Protein 8FXU (pdb70)

Solvent-accessible surface area: 13368 Å² total; per-residue (Å²): 235,172,118,18,31,0,0,0,0,0,2,29,62,120,16,58,23,2,43,33,5,40,88,17,1,78,67,43,4,150,90,103,17,105,33,35,48,41,42,0,131,67,32,18,95,43,0,46,99,31,0,58,92,10,34,102,130,163,15,54,0,0,0,0,0,0,20,64,38,78,18,0,8,74,1,0,72,71,0,106,157,37,96,11,11,0,0,0,4,19,10,31,1,68,80,119,28,1,141,83,26,113,76,1,12,2,0,1,13,93,2,53,66,0,0,63,28,1,0,65,8,0,3,83,23,33,122,70,64,110,112,7,19,54,77,154,67,47,30,0,10,8,0,1,0,15,0,24,82,42,14,14,9,2,88,41,6,21,100,68,0,15,81,18,0,103,108,33,67,16,147,32,88,74,37,18,108,48,88,0,58,20,50,89,99,40,0,61,81,65,0,42,59,26,20,104,85,69,24,94,124,0,2,0,0,0,0,1,11,0,21,0,0,7,0,0,2,65,3,0,87,101,47,29,9,46,94,107,118,88,0,4,0,0,0,0,11,8,21,81,49,0,13,93,5,6,107,87,40,10,3,36,0,0,0,37,16,29,24,150,51,12,0,80,0,1,2,40,0,1,51,21,15,12,84,72,74,96,8,63,116,139,52,2,54,40,88,48,56,119,55,36,21,0,55,6,97,11,93,63,0,26,161,128,42,32,82,65,19,134

Organism: Thermoanaerobacterium thermosaccharolyticum (strain ATCC 7956 / DSM 571 / NCIMB 9385 / NCA 3814 / NCTC 13789 / WDCM 00135 / 2032) (NCBI:txid580327)

Secondary structure (DSSP, 8-state):
----EEEEEES-SS-HHHHHHHHHHHHHHTTT-EEEEEE-TT-HHHHHHHHHHHHHTT-SEEEE--SSGGGHHHHHHHHHHHT--EEEESSPPPHHHHTT-TTEEEEE--HHHHHHHHHHHHHHHHHH-GGG-TT-SSEEEEEEEE-STT-HHHHHHHHHHHHHHHHTT-EEEEEEEEE-TT-HHHHHHHHHHHHHHHGGG--EEEESSHHHHHHHHHHHHHTTTT------EE-SB--HHHHHHHHHTS--EEEE--HHHHHHHHHHHHHHHHTT----HHHHSS--BTTTEEE---EEEEGGGGGGG-

Sequence (310 aa):
MKQLNIGVAIYKFDDTCMTGVRNAMTAEAQQGKAKLNMVDSQNSQPTQNDQVDLFITKKMNALAINPVDRTAAGTIIDKAKQANIPVVFFNREPLPEDMKKWDKVYYVGAKAEQQSGILQQGQIMADYWKAHPEADKKNHDGVMQYVMLMGQPGHQDAILRTQYSIQTVKDAGIKVQELAKDYANWDDRRVTAHDKMAAWLSSSFGDDKIEAVFANNDDMALGAIEEALKSAGYFTGKYIPVVGVDATAPGIQAIKDGTLLGTVLNDAKNQAKKATFNIAYELAQGITPTKDNIGYDITDGKYVWIPYKKITKDNISDAE

Structure (mmCIF, N/CA/C/O backbone):
data_8FXU
#
_entry.id   8FXU
#
_cell.length_a   45.490
_cell.length_b   53.060
_cell.length_c   134.320
_cell.angle_alpha   90.000
_cell.angle_beta   90.000
_cell.angle_gamma   90.000
#
_symmetry.space_group_name_H-M   'P 21 21 21'
#
loop_
_entity.id
_entity.type
_entity.pdbx_description
1 polymer 'D-galactose/methyl-galactoside binding periplasmic protein MglB'
2 non-polymer beta-D-glucopyranose
3 non-polymer 'CALCIUM ION'
4 non-polymer 'POTASSIUM ION'
5 non-polymer 2-bromo-1-[6-(dimethylamino)naphthalen-2-yl]ethan-1-one
6 non-polymer 'CHLORIDE ION'
7 water water
#
loop_
_atom_site.group_PDB
_atom_site.id
_atom_site.type_symbol
_atom_site.label_atom_id
_atom_site.label_alt_id
_atom_site.label_comp_id
_atom_site.label_asym_id
_atom_site.label_entity_id
_atom_site.label_seq_id
_atom_site.pdbx_PDB_ins_code
_atom_site.Cartn_x
_atom_site.Cartn_y
_atom_site.Cartn_z
_atom_site.occupancy
_atom_site.B_iso_or_equiv
_atom_site.auth_seq_id
_atom_site.auth_comp_id
_atom_site.auth_asym_id
_atom_site.auth_atom_id
_atom_site.pdbx_PDB_model_num
ATOM 1 N N . MET A 1 1 ? 68.21700 89.13800 176.85300 1.000 23.60240 1 MET A N 1
ATOM 2 C CA . MET A 1 1 ? 68.83500 88.65300 175.62900 1.000 31.15255 1 MET A CA 1
ATOM 3 C C . MET A 1 1 ? 68.62200 89.64300 174.49400 1.000 23.75792 1 MET A C 1
ATOM 4 O O . MET A 1 1 ? 67.71600 90.46700 174.54000 1.000 19.72157 1 MET A O 1
ATOM 9 N N . LYS A 1 2 ? 69.46800 89.54900 173.47800 1.000 21.70331 2 LYS A N 1
ATOM 10 C CA . LYS A 1 2 ? 69.29700 90.30200 172.24300 1.000 18.79265 2 LYS A CA 1
ATOM 11 C C . LYS A 1 2 ? 68.06200 89.80800 171.48900 1.000 17.67870 2 LYS A C 1
ATOM 12 O O . LYS A 1 2 ? 67.83300 88.59900 171.40100 1.000 22.02245 2 LYS A O 1
ATOM 18 N N . GLN A 1 3 ? 67.26000 90.72100 170.94900 1.000 16.81210 3 GLN A N 1
ATOM 19 C CA . GLN A 1 3 ? 66.11600 90.29300 170.15600 1.000 18.14777 3 GLN A CA 1
ATOM 20 C C . GLN A 1 3 ? 66.58400 89.94400 168.75400 1.000 20.70099 3 GLN A C 1
ATOM 21 O O . GLN A 1 3 ? 67.31300 90.69800 168.11200 1.000 25.33667 3 GLN A O 1
ATOM 27 N N . LEU A 1 4 ? 66.18200 88.77100 168.29700 1.000 17.32971 4 LEU A N 1
ATOM 28 C CA . LEU A 1 4 ? 66.44200 88.34500 166.93600 1.000 15.76897 4 LEU A CA 1
ATOM 29 C C . LEU A 1 4 ? 65.12200 88.35400 166.20100 1.000 16.80096 4 LEU A C 1
ATOM 30 O O . LEU A 1 4 ? 64.11600 87.87200 166.72900 1.000 18.86988 4 LEU A O 1
ATOM 35 N N . ASN A 1 5 ? 65.12200 88.90800 164.99200 1.000 16.78516 5 ASN A N 1
ATOM 36 C CA . ASN A 1 5 ? 63.90700 88.99900 164.19500 1.000 18.56258 5 ASN A CA 1
ATOM 37 C C . ASN A 1 5 ? 64.02500 88.13200 162.97000 1.000 13.22311 5 ASN A C 1
ATOM 38 O O . ASN A 1 5 ? 64.98200 88.27000 162.20800 1.000 14.65814 5 ASN A O 1
ATOM 43 N N . ILE A 1 6 ? 63.05400 87.24700 162.77900 1.000 14.47005 6 ILE A N 1
ATOM 44 C CA . ILE A 1 6 ? 63.04100 86.40800 161.58600 1.000 15.42856 6 ILE A CA 1
ATOM 45 C C . ILE A 1 6 ? 61.79500 86.72500 160.78200 1.000 12.87861 6 ILE A C 1
ATOM 46 O O . ILE A 1 6 ? 60.69000 86.71600 161.32200 1.000 13.92820 6 ILE A O 1
ATOM 51 N N . GLY A 1 7 ? 61.97800 87.03100 159.49700 1.000 13.82906 7 GLY A N 1
ATOM 52 C CA . GLY A 1 7 ? 60.84300 87.24800 158.61700 1.000 14.09428 7 GLY A CA 1
ATOM 53 C C . GLY A 1 7 ? 60.34800 85.92800 158.04500 1.000 10.90536 7 GLY A C 1
ATOM 54 O O . GLY A 1 7 ? 61.10500 85.21000 157.40400 1.000 13.90593 7 GLY A O 1
ATOM 55 N N . VAL A 1 8 ? 59.08200 85.59200 158.28800 1.000 11.61808 8 VAL A N 1
ATOM 56 C CA . VAL A 1 8 ? 58.54400 84.31600 157.80100 1.000 11.78740 8 VAL A CA 1
ATOM 57 C C . VAL A 1 8 ? 57.39500 84.58900 156.86200 1.000 11.88028 8 VAL A C 1
ATOM 58 O O . VAL A 1 8 ? 56.42800 85.26200 157.25400 1.000 13.36872 8 VAL A O 1
ATOM 62 N N . ALA A 1 9 ? 57.49100 84.09400 155.62900 1.000 10.28816 9 ALA A N 1
ATOM 63 C CA . ALA A 1 9 ? 56.37000 84.22900 154.69000 1.000 10.27842 9 ALA A CA 1
ATOM 64 C C . ALA A 1 9 ? 55.78900 82.85600 154.36400 1.000 10.85345 9 ALA A C 1
ATOM 65 O O . ALA A 1 9 ? 56.51600 81.95000 153.95100 1.000 13.28286 9 ALA A O 1
ATOM 67 N N . ILE A 1 10 ? 54.47900 82.71000 154.57400 1.000 11.32902 10 ILE A N 1
ATOM 68 C CA . ILE A 1 10 ? 53.74500 81.45600 154.33800 1.000 9.03711 10 ILE A CA 1
ATOM 69 C C . ILE A 1 10 ? 52.98400 81.60800 153.02900 1.000 10.97210 10 ILE A C 1
ATOM 70 O O . ILE A 1 10 ? 52.38700 82.66000 152.81200 1.000 11.53413 10 ILE A O 1
ATOM 75 N N . TYR A 1 11 ? 52.99600 80.60500 152.14500 1.000 9.63825 11 TYR A N 1
ATOM 76 C CA . TYR A 1 11 ? 52.48500 80.86400 150.79100 1.000 9.09561 11 TYR A CA 1
ATOM 77 C C . TYR A 1 11 ? 50.98800 81.21900 150.84000 1.000 11.58046 11 TYR A C 1
ATOM 78 O O . TYR A 1 11 ? 50.55300 82.09500 150.11300 1.000 12.53728 11 TYR A O 1
ATOM 87 N N . LYS A 1 12 ? 50.22700 80.57200 151.71800 1.000 10.37919 12 LYS A N 1
ATOM 88 C CA . LYS A 1 12 ? 48.86900 81.02500 152.02300 1.000 11.65901 12 LYS A CA 1
ATOM 89 C C . LYS A 1 12 ? 48.45700 80.46300 153.38100 1.000 12.89422 12 LYS A C 1
ATOM 90 O O . LYS A 1 12 ? 48.84000 79.35000 153.75200 1.000 13.43733 12 LYS A O 1
ATOM 96 N N . PHE A 1 13 ? 47.71700 81.25700 154.15200 1.000 11.79696 13 PHE A N 1
ATOM 97 C CA . PHE A 1 13 ? 47.32200 80.83400 155.49700 1.000 14.81661 13 PHE A CA 1
ATOM 98 C C . PHE A 1 13 ? 46.20600 79.78200 155.46800 1.000 16.95425 13 PHE A C 1
ATOM 99 O O . PHE A 1 13 ? 46.11600 78.96400 156.37800 1.000 18.96948 13 PHE A O 1
ATOM 107 N N . ASP A 1 14 ? 45.36500 79.79200 154.43700 1.000 15.10946 14 ASP A N 1
ATOM 108 C CA . ASP A 1 14 ? 44.27900 78.81800 154.34500 1.000 18.76199 14 ASP A CA 1
ATOM 109 C C . ASP A 1 14 ? 44.73700 77.52600 153.65900 1.000 26.07858 14 ASP A C 1
ATOM 110 O O . ASP A 1 14 ? 44.09200 77.02500 152.73500 1.000 29.05858 14 ASP A O 1
ATOM 115 N N . ASP A 1 15 ? 45.87100 77.01200 154.12000 1.000 18.94567 15 ASP A N 1
ATOM 116 C CA . ASP A 1 15 ? 46.38800 75.70700 153.71300 1.000 14.71708 15 ASP A CA 1
ATOM 117 C C . ASP A 1 15 ? 46.50300 74.88000 154.99200 1.000 15.78090 15 ASP A C 1
ATOM 118 O O . ASP A 1 15 ? 47.15000 75.30500 155.94800 1.000 17.02418 15 ASP A O 1
ATOM 123 N N . THR A 1 16 ? 45.86800 73.71300 155.02000 1.000 14.22017 16 THR A N 1
ATOM 124 C CA . THR A 1 16 ? 45.81100 72.91100 156.24400 1.000 12.52504 16 THR A CA 1
ATOM 125 C C . THR A 1 16 ? 47.19100 72.47600 156.72000 1.000 17.43244 16 THR A C 1
ATOM 126 O O . THR A 1 16 ? 47.54200 72.67700 157.88300 1.000 16.44353 16 THR A O 1
ATOM 130 N N . CYS A 1 17 ? 47.98800 71.89400 155.83100 1.000 14.67397 17 CYS A N 1
ATOM 131 C CA . CYS A 1 17 ? 49.34200 71.50800 156.21600 1.000 15.68014 17 CYS A CA 1
ATOM 132 C C . CYS A 1 17 ? 50.19500 72.69200 156.68100 1.000 17.51398 17 CYS A C 1
ATOM 133 O O . CYS A 1 17 ? 50.84600 72.61600 157.73000 1.000 17.41523 17 CYS A 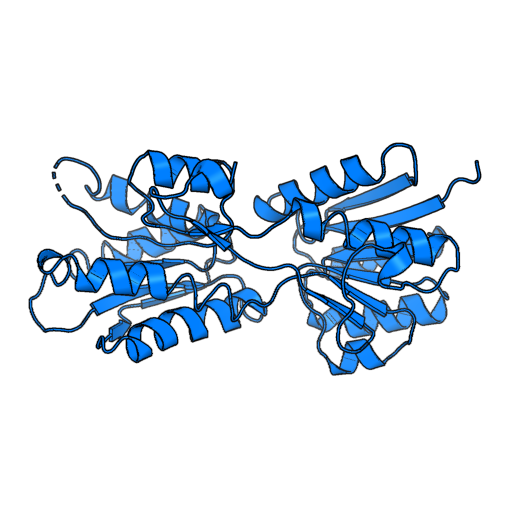O 1
ATOM 136 N N . MET A 1 18 ? 50.19400 73.79000 155.93200 1.000 15.25293 18 MET A N 1
ATOM 137 C CA . MET A 1 18 ? 51.09800 74.87500 156.28200 1.000 14.51018 18 MET A CA 1
ATOM 138 C C . MET A 1 18 ? 50.63500 75.59300 157.55100 1.000 16.63936 18 MET A C 1
ATOM 139 O O . MET A 1 18 ? 51.42900 76.27300 158.19500 1.000 16.24239 18 MET A O 1
ATOM 144 N N . THR A 1 19 ? 49.36100 75.43800 157.91600 1.000 14.68607 19 THR A N 1
ATOM 145 C CA . THR A 1 19 ? 48.89100 75.94800 159.21300 1.000 17.95042 19 THR A CA 1
ATOM 146 C C . THR A 1 19 ? 49.57500 75.18400 160.33800 1.000 16.69550 19 THR A C 1
ATOM 147 O O . THR A 1 19 ? 49.99300 75.76800 161.33800 1.000 16.84563 19 THR A O 1
ATOM 151 N N . GLY A 1 20 ? 49.70500 73.87400 160.16900 1.000 15.41110 20 GLY A N 1
ATOM 152 C CA . GLY A 1 20 ? 50.43700 73.07100 161.12700 1.000 15.12244 20 GLY A CA 1
ATOM 153 C C . GLY A 1 20 ? 51.88600 73.50400 161.21200 1.000 15.75111 20 GLY A C 1
ATOM 154 O O . GLY A 1 20 ? 52.45100 73.59700 162.29200 1.000 17.38336 20 GLY A O 1
ATOM 155 N N . VAL A 1 21 ? 52.49400 73.76800 160.06200 1.000 14.15855 21 VAL A N 1
ATOM 156 C CA . VAL A 1 21 ? 53.90200 74.15000 160.04800 1.000 13.03304 21 VAL A CA 1
ATOM 157 C C . VAL A 1 21 ? 54.08100 75.50200 160.73000 1.000 16.54870 21 VAL A C 1
ATOM 158 O O . VAL A 1 21 ? 54.95200 75.65400 161.58900 1.000 17.17996 21 VAL A O 1
ATOM 162 N N . ARG A 1 22 ? 53.26800 76.49600 160.39000 1.000 14.51433 22 ARG A N 1
ATOM 163 C CA . ARG A 1 22 ? 53.51600 77.79100 161.01900 1.000 17.27258 22 ARG A CA 1
ATOM 164 C C . ARG A 1 22 ? 53.18100 77.79700 162.52100 1.000 20.77902 22 ARG A C 1
ATOM 165 O O . ARG A 1 22 ? 53.86400 78.47500 163.28500 1.000 19.46313 22 ARG A O 1
ATOM 173 N N . ASN A 1 23 ? 52.18100 77.03400 162.96600 1.000 19.08009 23 ASN A N 1
ATOM 174 C CA . ASN A 1 23 ? 51.93700 76.90700 164.40700 1.000 16.69694 23 ASN A CA 1
ATOM 175 C C . ASN A 1 23 ? 53.11300 76.24800 165.12100 1.000 19.38991 23 ASN A C 1
ATOM 176 O O . ASN A 1 23 ? 53.48400 76.65000 166.22700 1.000 18.94159 23 ASN A O 1
ATOM 181 N N . ALA A 1 24 ? 53.70500 75.24100 164.48900 1.000 17.12227 24 ALA A N 1
ATOM 182 C CA . ALA A 1 24 ? 54.84000 74.55500 165.09900 1.000 16.37867 24 ALA A CA 1
ATOM 183 C C . ALA A 1 24 ? 56.06600 75.46800 165.12000 1.000 16.51526 24 ALA A C 1
ATOM 184 O O . ALA A 1 24 ? 56.84500 75.43700 166.07800 1.000 17.71632 24 ALA A O 1
ATOM 186 N N . MET A 1 25 ? 56.23600 76.27100 164.07200 1.000 14.84616 25 MET A N 1
ATOM 187 C CA . MET A 1 25 ? 57.32300 77.25200 164.03800 1.000 14.30058 25 MET A CA 1
ATOM 188 C C . MET A 1 25 ? 57.16000 78.27100 165.15200 1.000 16.93270 25 MET A C 1
ATOM 189 O O . MET A 1 25 ? 58.11800 78.61100 165.84500 1.000 18.90533 25 MET A O 1
ATOM 194 N N . THR A 1 26 ? 55.93800 78.75000 165.31900 1.000 17.81690 26 THR A N 1
ATOM 195 C CA . THR A 1 26 ? 55.64200 79.69900 166.38400 1.000 21.39138 26 THR A CA 1
ATOM 196 C C . THR A 1 26 ? 55.96000 79.08900 167.75300 1.000 21.46826 26 THR A C 1
ATOM 197 O O . THR A 1 26 ? 56.50800 79.76900 168.63400 1.000 21.67949 26 THR A O 1
ATOM 201 N N . ALA A 1 27 ? 55.66200 77.80200 167.92500 1.000 22.42379 27 ALA A N 1
ATOM 202 C CA . ALA A 1 27 ? 55.94700 77.13400 169.19400 1.000 20.88704 27 ALA A CA 1
ATOM 203 C C . ALA A 1 27 ? 57.45500 77.00900 169.43400 1.000 25.02385 27 ALA A C 1
ATOM 204 O O . ALA A 1 27 ? 57.93700 77.21800 170.54900 1.000 26.43720 27 ALA A O 1
ATOM 206 N N . GLU A 1 28 ? 58.20000 76.66800 168.38700 1.000 22.44150 28 GLU A N 1
ATOM 207 C CA . GLU A 1 28 ? 59.64500 76.52400 168.52200 1.000 20.41218 28 GLU A CA 1
ATOM 208 C C . GLU A 1 28 ? 60.33400 77.84900 168.84300 1.000 22.57849 28 GLU A C 1
ATOM 209 O O . GLU A 1 28 ? 61.34900 77.87500 169.54200 1.000 24.27919 28 GLU A O 1
ATOM 215 N N . ALA A 1 29 ? 59.77200 78.94100 168.33500 1.000 19.85396 29 ALA A N 1
ATOM 216 C CA . ALA A 1 29 ? 60.38100 80.26000 168.46400 1.000 21.74493 29 ALA A CA 1
ATOM 217 C C . ALA A 1 29 ? 60.12900 80.90700 169.81600 1.000 22.66598 29 ALA A C 1
ATOM 218 O O . ALA A 1 29 ? 60.86100 81.81500 170.20300 1.000 22.92568 29 ALA A O 1
ATOM 220 N N . GLN A 1 30 ? 59.09100 80.45900 170.52100 1.000 22.58063 30 GLN A N 1
ATOM 221 C CA A GLN A 1 30 ? 58.73100 80.96700 171.84400 0.510 25.17408 30 GLN A CA 1
ATOM 222 C CA B GLN A 1 30 ? 58.74600 81.09700 171.78700 0.490 25.23816 30 GLN A CA 1
ATOM 223 C C . GLN A 1 30 ? 59.95300 81.11700 172.74400 1.000 21.12346 30 GLN A C 1
ATOM 224 O O . GLN A 1 30 ? 60.62000 80.11300 173.01200 1.000 24.87040 30 GLN A O 1
ATOM 235 N N . GLY A 1 31 ? 60.24400 82.32800 173.21000 1.000 26.86844 31 GLY A N 1
ATOM 236 C CA . GLY A 1 31 ? 61.36200 82.57000 174.10500 1.000 28.21468 31 GLY A CA 1
ATOM 237 C C . GLY A 1 31 ? 62.73100 82.65000 173.45000 1.000 27.31049 31 GLY A C 1
ATOM 238 O O . GLY A 1 31 ? 63.73500 82.84200 174.14300 1.000 29.50534 31 GLY A O 1
ATOM 239 N N . LYS A 1 32 ? 62.78200 82.52000 172.12800 1.000 21.64262 32 LYS A N 1
ATOM 240 C CA . LYS A 1 32 ? 64.06100 82.42700 171.42200 1.000 17.40454 32 LYS A CA 1
ATOM 241 C C . LYS A 1 32 ? 64.25200 83.53700 170.39400 1.000 20.26947 32 LYS A C 1
ATOM 242 O O . LYS A 1 32 ? 65.30500 84.16900 170.33200 1.000 20.57456 32 LYS A O 1
ATOM 248 N N . ALA A 1 33 ? 63.23600 83.75400 169.57200 1.000 21.07525 33 ALA A N 1
ATOM 249 C CA . ALA A 1 33 ? 63.31400 84.73700 168.50000 1.000 19.45150 33 ALA A CA 1
ATOM 250 C C . ALA A 1 33 ? 61.92100 85.22700 168.14800 1.000 19.78709 33 ALA A C 1
ATOM 251 O O . ALA A 1 33 ? 60.93700 84.51600 168.33700 1.000 22.05483 33 ALA A O 1
ATOM 253 N N . LYS A 1 34 ? 61.84100 86.44800 167.64200 1.000 14.67879 34 LYS A N 1
ATOM 254 C CA . LYS A 1 34 ? 60.57300 87.00900 167.21700 1.000 16.87639 34 LYS A CA 1
ATOM 255 C C . LYS A 1 34 ? 60.31300 86.64400 165.76300 1.000 16.63941 34 LYS A C 1
ATOM 256 O O . LYS A 1 34 ? 61.12100 86.96700 164.88200 1.000 18.20712 34 LYS A O 1
ATOM 262 N N . LEU A 1 35 ? 59.21200 85.94000 165.51200 1.000 16.12996 35 LEU A N 1
ATOM 263 C CA . LEU A 1 35 ? 58.80500 85.67200 164.13700 1.000 16.82359 35 LEU A CA 1
ATOM 264 C C . LEU A 1 35 ? 57.88900 86.78600 163.65900 1.000 17.80214 35 LEU A C 1
ATOM 265 O O . LEU A 1 35 ? 56.91200 87.14500 164.33200 1.000 24.10640 35 LEU A O 1
ATOM 270 N N . ASN A 1 36 ? 58.21600 87.34400 162.50500 1.000 14.47067 36 ASN A N 1
ATOM 271 C CA . ASN A 1 36 ? 57.35500 88.30100 161.84800 1.000 17.09786 36 ASN A CA 1
ATOM 272 C C . ASN A 1 36 ? 56.70100 87.56400 160.69000 1.000 15.15336 36 ASN A C 1
ATOM 273 O O . ASN A 1 36 ? 57.27400 87.45500 159.61300 1.000 16.24287 36 ASN A O 1
ATOM 278 N N . MET A 1 37 ? 55.50900 87.02800 160.94000 1.000 15.77630 37 MET A N 1
ATOM 279 C CA . MET A 1 37 ? 54.93400 86.04000 160.02700 1.000 14.20124 37 MET A CA 1
ATOM 280 C C . MET A 1 37 ? 53.80700 86.63000 159.21400 1.000 17.91025 37 MET A C 1
ATOM 281 O O . MET A 1 37 ? 52.88000 87.24100 159.76200 1.000 19.36613 37 MET A O 1
ATOM 286 N N . VAL A 1 38 ? 53.89200 86.44100 157.90300 1.000 12.43987 38 VAL A N 1
ATOM 287 C CA . VAL A 1 38 ? 52.94000 87.03800 156.97500 1.000 11.50151 38 VAL A CA 1
ATOM 288 C C . VAL A 1 38 ? 52.34200 85.99800 156.04100 1.000 13.23916 38 VAL A C 1
ATOM 289 O O . VAL A 1 38 ? 52.93100 84.94800 155.77700 1.000 11.90057 38 VAL A O 1
ATOM 293 N N . ASP A 1 39 ? 51.15900 86.33200 155.54600 1.000 12.16204 39 ASP A N 1
ATOM 294 C CA . ASP A 1 39 ? 50.35200 85.49300 154.66300 1.000 10.80115 39 ASP A CA 1
ATOM 295 C C . ASP A 1 39 ? 50.51400 86.00700 153.23300 1.000 11.53978 39 ASP A C 1
ATOM 296 O O . ASP A 1 39 ? 50.10800 87.14000 152.93500 1.000 13.17704 39 ASP A O 1
ATOM 301 N N . SER A 1 40 ? 51.09200 85.19400 152.35300 1.000 10.92761 40 SER A N 1
ATOM 302 C CA . SER A 1 40 ? 51.32400 85.65300 150.97900 1.000 10.80706 40 SER A CA 1
ATOM 303 C C . SER A 1 40 ? 50.08800 85.46900 150.09600 1.000 10.58442 40 SER A C 1
ATOM 304 O O . SER A 1 40 ? 50.09300 85.86400 148.93300 1.000 12.42147 40 SER A O 1
ATOM 307 N N . GLN A 1 41 ? 49.02000 84.90400 150.65900 1.000 13.23069 41 GLN A N 1
ATOM 308 C CA . GLN A 1 41 ? 47.72700 84.78400 149.95900 1.000 13.05278 41 GLN A CA 1
ATOM 309 C C . GLN A 1 41 ? 47.84600 84.18800 148.54800 1.000 15.65997 41 GLN A C 1
ATOM 310 O O . GLN A 1 41 ? 47.12700 84.60600 147.61800 1.000 13.85435 41 GLN A O 1
ATOM 316 N N . ASN A 1 42 ? 48.75000 83.21800 148.40700 1.000 12.91217 42 ASN A N 1
ATOM 317 C CA . ASN A 1 42 ? 48.96400 82.47700 147.15900 1.000 11.73089 42 ASN A CA 1
ATOM 318 C C . ASN A 1 42 ? 49.27900 83.41800 145.99900 1.000 11.68104 42 ASN A C 1
ATOM 319 O O . ASN A 1 42 ? 48.90500 83.16700 144.85000 1.000 13.39942 42 ASN A O 1
ATOM 324 N N . SER A 1 43 ? 49.98800 84.50200 146.30900 1.000 11.20114 43 SER A N 1
ATOM 325 C CA . SER A 1 43 ? 50.38500 85.49300 145.31800 1.000 9.91002 43 SER A CA 1
ATOM 326 C C . SER A 1 43 ? 51.87700 85.78600 145.42500 1.000 11.64171 43 SER A C 1
ATOM 327 O O . SER A 1 43 ? 52.33000 86.31300 146.44700 1.000 12.21208 43 SER A O 1
ATOM 330 N N . GLN A 1 44 ? 52.65100 85.45600 144.39600 1.000 12.80367 44 GLN A N 1
ATOM 331 C CA . GLN A 1 44 ? 54.06700 85.79000 144.45800 1.000 12.73038 44 GLN A CA 1
ATOM 332 C C . GLN A 1 44 ? 54.30400 87.31400 144.45000 1.000 12.26697 44 GLN A C 1
ATOM 333 O O . GLN A 1 44 ? 55.20400 87.78500 145.14700 1.000 12.85132 44 GLN A O 1
ATOM 339 N N . PRO A 1 45 ? 53.53500 88.08000 143.65600 1.000 13.52731 45 PRO A N 1
ATOM 340 C CA . PRO A 1 45 ? 53.74700 89.53100 143.77600 1.000 14.00314 45 PRO A CA 1
ATOM 341 C C . PRO A 1 45 ? 53.54300 90.04500 145.20100 1.000 14.72913 45 PRO A C 1
ATOM 342 O O . PRO A 1 45 ? 54.31200 90.88300 145.66600 1.000 16.66361 45 PRO A O 1
ATOM 346 N N . THR A 1 46 ? 52.54700 89.51600 145.90100 1.000 11.66888 46 THR A N 1
ATOM 347 C CA . THR A 1 46 ? 52.36600 89.86200 147.30600 1.000 12.14378 46 THR A CA 1
ATOM 348 C C . THR A 1 46 ? 53.58400 89.47500 148.14700 1.000 14.42501 46 THR A C 1
ATOM 349 O O . THR A 1 46 ? 54.09800 90.28400 148.94200 1.000 12.01313 46 THR A O 1
ATOM 353 N N . GLN A 1 47 ? 54.05800 88.24800 147.96100 1.000 11.31233 47 GLN A N 1
ATOM 354 C CA . GLN A 1 47 ? 55.20700 87.77800 148.70700 1.000 11.03856 47 GLN A CA 1
ATOM 355 C C . GLN A 1 47 ? 56.46700 88.57900 148.37800 1.000 11.61936 47 GLN A C 1
ATOM 356 O O . GLN A 1 47 ? 57.27900 88.82300 149.25200 1.000 13.41024 47 GLN A O 1
ATOM 362 N N . ASN A 1 48 ? 56.62200 88.99000 147.12300 1.000 11.88597 48 ASN A N 1
ATOM 363 C CA . ASN A 1 48 ? 57.79000 89.79000 146.75600 1.000 10.90698 48 ASN A CA 1
ATOM 364 C C . ASN A 1 48 ? 57.79600 91.11200 147.52600 1.000 13.99532 48 ASN A C 1
ATOM 365 O O . ASN A 1 48 ? 58.84700 91.56200 147.98800 1.000 14.13416 48 ASN A O 1
ATOM 370 N N . ASP A 1 49 ? 56.62100 91.72500 147.66700 1.000 14.70717 49 ASP A N 1
ATOM 371 C CA . ASP A 1 49 ? 56.48800 92.94400 148.45900 1.000 12.42573 49 ASP A CA 1
ATOM 372 C C . ASP A 1 49 ? 56.83700 92.67400 149.91900 1.000 14.09492 49 ASP A C 1
ATOM 373 O O . ASP A 1 49 ? 57.47700 93.48100 150.58000 1.000 14.45444 49 ASP A O 1
ATOM 378 N N . GLN A 1 50 ? 56.41600 91.51700 150.41800 1.000 12.86069 50 GLN A N 1
ATOM 379 C CA . GLN A 1 50 ? 56.67500 91.17200 151.81500 1.000 10.82157 50 GLN A CA 1
ATOM 380 C C . GLN A 1 50 ? 58.16400 90.96700 152.05400 1.000 13.56256 50 GLN A C 1
ATOM 381 O O . GLN A 1 50 ? 58.70300 91.41200 153.06100 1.000 13.02772 50 GLN A O 1
ATOM 387 N N . VAL A 1 51 ? 58.82200 90.28700 151.12100 1.000 13.39340 51 VAL A N 1
ATOM 388 C CA . VAL A 1 51 ? 60.25900 90.08200 151.21800 1.000 14.23413 51 VAL A CA 1
ATOM 389 C C . VAL A 1 51 ? 60.98600 91.41900 151.17700 1.000 15.23129 51 VAL A C 1
ATOM 390 O O . VAL A 1 51 ? 61.91900 91.64300 151.95700 1.000 13.66099 51 VAL A O 1
ATOM 394 N N . ASP A 1 52 ? 60.56100 92.30900 150.28200 1.000 14.62343 52 ASP A N 1
ATOM 395 C CA . ASP A 1 52 ? 61.17000 93.63700 150.21600 1.000 16.14099 52 ASP A CA 1
ATOM 396 C C . ASP A 1 52 ? 61.06500 94.34000 151.56100 1.000 17.43699 52 ASP A C 1
ATOM 397 O O . ASP A 1 52 ? 62.02500 94.97000 152.00500 1.000 17.47481 52 ASP A O 1
ATOM 402 N N . LEU A 1 53 ? 59.91100 94.22100 152.21500 1.000 13.08178 53 LEU A N 1
ATOM 403 C CA . LEU A 1 53 ? 59.70800 94.89300 153.49800 1.000 14.49981 53 LEU A CA 1
ATOM 404 C C . LEU A 1 53 ? 60.55000 94.25400 154.61200 1.000 18.34619 53 LEU A C 1
ATOM 405 O O . LEU A 1 53 ? 61.10000 94.98100 155.45800 1.000 16.49538 53 LEU A O 1
ATOM 410 N N . PHE A 1 54 ? 60.64000 92.92100 154.62400 1.000 15.15455 54 PHE A N 1
ATOM 411 C CA . PHE A 1 54 ? 61.51900 92.21100 155.56100 1.000 15.64002 54 PHE A CA 1
ATOM 412 C C . PHE A 1 54 ? 62.93500 92.77900 155.46200 1.000 17.12677 54 PHE A C 1
ATOM 413 O O . PHE A 1 54 ? 63.61600 93.01900 156.47500 1.000 16.59859 54 PHE A O 1
ATOM 421 N N . ILE A 1 55 ? 63.37600 92.99800 154.22800 1.000 13.76263 55 ILE A N 1
ATOM 422 C CA . ILE A 1 55 ? 64.73600 93.47200 153.99200 1.000 18.46439 55 ILE A CA 1
ATOM 423 C C . ILE A 1 55 ? 64.90800 94.91800 154.45600 1.000 21.51277 55 ILE A C 1
ATOM 424 O O . ILE A 1 55 ? 65.90400 95.25600 155.10100 1.000 20.27663 55 ILE A O 1
ATOM 429 N N . THR A 1 56 ? 63.93000 95.76300 154.14400 1.000 19.11947 56 THR A N 1
ATOM 430 C CA . THR A 1 56 ? 63.94500 97.15500 154.58200 1.000 20.74404 56 THR A CA 1
ATOM 431 C C . THR A 1 56 ? 63.96300 97.23000 156.10600 1.000 22.22690 56 THR A C 1
ATOM 432 O O . THR A 1 56 ? 64.62900 98.09200 156.69200 1.000 25.07251 56 THR A O 1
ATOM 436 N N . LYS A 1 57 ? 63.24200 96.30900 156.74200 1.000 18.23696 57 LYS A N 1
ATOM 437 C CA . LYS A 1 57 ? 63.16200 96.26500 158.20200 1.000 17.86668 57 LYS A CA 1
ATOM 438 C C . LYS A 1 57 ? 64.34200 95.53700 158.85900 1.000 19.17310 57 LYS A C 1
ATOM 439 O O . LYS A 1 57 ? 64.36500 95.38000 160.07900 1.000 22.46015 57 LYS A O 1
ATOM 445 N N . LYS A 1 58 ? 65.31500 95.11800 158.05100 1.000 19.82223 58 LYS A N 1
ATOM 446 C CA . LYS A 1 58 ? 66.56000 94.50100 158.53000 1.000 19.25718 58 LYS A CA 1
ATOM 447 C C . LYS A 1 58 ? 66.32000 93.28300 159.42700 1.000 21.19298 58 LYS A C 1
ATOM 448 O O . LYS A 1 58 ? 66.86900 93.17700 160.52900 1.000 20.29789 58 LYS A O 1
ATOM 454 N N . MET A 1 59 ? 65.49100 92.36500 158.94100 1.000 18.82116 59 MET A N 1
ATOM 455 C CA . MET A 1 59 ? 65.35200 91.06400 159.58800 1.000 18.78549 59 MET A CA 1
ATOM 456 C C . MET A 1 59 ? 66.72800 90.43800 159.70400 1.000 16.87526 59 MET A C 1
ATOM 457 O O . MET A 1 59 ? 67.57900 90.65600 158.84000 1.000 17.42837 59 MET A O 1
ATOM 462 N N . ASN A 1 60 ? 66.95100 89.65500 160.75600 1.000 16.68064 60 ASN A N 1
ATOM 463 C CA . ASN A 1 60 ? 68.22800 88.95900 160.90400 1.000 15.39487 60 ASN A CA 1
ATOM 464 C C . ASN A 1 60 ? 68.33600 87.71100 160.02800 1.000 15.14671 60 ASN A C 1
ATOM 465 O O . ASN A 1 60 ? 69.44000 87.28300 159.69100 1.000 15.83174 60 ASN A O 1
ATOM 470 N N . ALA A 1 61 ? 67.18700 87.13400 159.67500 1.000 13.53177 61 ALA A N 1
ATOM 471 C CA . ALA A 1 61 ? 67.12100 86.00400 158.75500 1.000 12.54619 61 ALA A CA 1
ATOM 472 C C . ALA A 1 61 ? 65.72600 85.91900 158.15400 1.000 10.91067 61 ALA A C 1
ATOM 473 O O . ALA A 1 61 ? 64.78000 86.48900 158.68400 1.000 14.59439 61 ALA A O 1
ATOM 475 N N . LEU A 1 62 ? 65.61700 85.20700 157.03500 1.000 12.64765 62 LEU A N 1
ATOM 476 C CA . LEU A 1 62 ? 64.33000 84.99200 156.38200 1.000 11.66186 62 LEU A CA 1
ATOM 477 C C . LEU A 1 62 ? 64.02700 83.50900 156.33700 1.000 11.07045 62 LEU A C 1
ATOM 478 O O . LEU A 1 62 ? 64.92200 82.70400 156.11600 1.000 13.44110 62 LEU A O 1
ATOM 483 N N . ALA A 1 63 ? 62.76100 83.16100 156.55000 1.000 10.95165 63 ALA A N 1
ATOM 484 C CA . ALA A 1 63 ? 62.27500 81.80500 156.31100 1.000 11.17936 63 ALA A CA 1
ATOM 485 C C . ALA A 1 63 ? 61.10700 81.93100 155.34600 1.000 10.66587 63 ALA A C 1
ATOM 486 O O . ALA A 1 63 ? 60.05200 82.45700 155.70700 1.000 11.18458 63 ALA A O 1
ATOM 488 N N . ILE A 1 64 ? 61.30300 81.46700 154.11800 1.000 10.25797 64 ILE A N 1
ATOM 489 C CA . ILE A 1 64 ? 60.33500 81.71800 153.05100 1.000 9.39208 64 ILE A CA 1
ATOM 490 C C . ILE A 1 64 ? 59.74200 80.42100 152.50200 1.000 10.21393 64 ILE A C 1
ATOM 491 O O . ILE A 1 64 ? 60.45900 79.50000 152.14100 1.000 10.04666 64 ILE A O 1
ATOM 496 N N . ASN A 1 65 ? 58.41200 80.37100 152.46900 1.000 8.89382 65 ASN A N 1
ATOM 497 C CA . ASN A 1 65 ? 57.64900 79.30100 151.83000 1.000 9.50507 65 ASN A CA 1
ATOM 498 C C . ASN A 1 65 ? 57.15900 79.89400 150.49200 1.000 11.55487 65 ASN A C 1
ATOM 499 O O . ASN A 1 65 ? 56.12100 80.54100 150.44500 1.000 10.11148 65 ASN A O 1
ATOM 504 N N . PRO A 1 66 ? 57.94400 79.73300 149.40600 1.000 8.53077 66 PRO A N 1
ATOM 505 C CA . PRO A 1 66 ? 57.70200 80.58500 148.23100 1.000 10.20112 66 PRO A CA 1
ATOM 506 C C . PRO A 1 66 ? 56.42500 80.21000 147.47700 1.000 11.15726 66 PRO A C 1
ATOM 507 O O . PRO A 1 66 ? 56.15600 79.02000 147.30600 1.000 11.83702 66 PRO A O 1
ATOM 511 N N . VAL A 1 67 ? 55.65300 81.20300 147.04000 1.000 9.78307 67 VAL A N 1
ATOM 512 C CA . VAL A 1 67 ? 54.41000 80.91500 146.32300 1.000 10.41861 67 VAL A CA 1
ATOM 513 C C . VAL A 1 67 ? 54.74400 80.23400 145.00300 1.000 11.40646 67 VAL A C 1
ATOM 514 O O . VAL A 1 67 ? 54.24300 79.15300 144.69700 1.000 12.07755 67 VAL A O 1
ATOM 518 N N . ASP A 1 68 ? 55.59100 80.89400 144.22100 1.000 12.54990 68 ASP A N 1
ATOM 519 C CA . ASP A 1 68 ? 56.15000 80.34700 142.99400 1.000 11.71384 68 ASP A CA 1
ATOM 520 C C . ASP A 1 68 ? 57.57700 79.95000 143.33900 1.000 12.02176 68 ASP A C 1
ATOM 521 O O . ASP A 1 68 ? 58.43500 80.80700 143.54000 1.000 12.42360 68 ASP A O 1
ATOM 526 N N . ARG A 1 69 ? 57.84300 78.65800 143.44900 1.000 13.28188 69 ARG A N 1
ATOM 527 C CA . ARG A 1 69 ? 59.16400 78.26700 143.89900 1.000 12.82156 69 ARG A CA 1
ATOM 528 C C . ARG A 1 69 ? 60.24900 78.66800 142.88300 1.000 10.69554 69 ARG A C 1
ATOM 529 O O . ARG A 1 69 ? 61.41300 78.80500 143.26700 1.000 13.39079 69 ARG A O 1
ATOM 537 N N . THR A 1 70 ? 59.87400 78.92800 141.62700 1.000 13.60875 70 THR A N 1
ATOM 538 C CA . THR A 1 70 ? 60.87200 79.41900 140.66100 1.000 12.26384 70 THR A CA 1
ATOM 539 C C . THR A 1 70 ? 61.27700 80.87200 140.96200 1.000 16.77505 70 THR A C 1
ATOM 540 O O . THR A 1 70 ? 62.31200 81.34000 140.48700 1.000 17.75214 70 THR A O 1
ATOM 544 N N . ALA A 1 71 ? 60.50500 81.56600 141.79700 1.000 15.67154 71 ALA A N 1
ATOM 545 C CA . ALA A 1 71 ? 60.86400 82.92600 142.20200 1.000 14.90322 71 ALA A CA 1
ATOM 546 C C . ALA A 1 71 ? 61.94400 82.97200 143.28300 1.000 16.94140 71 ALA A C 1
ATOM 547 O O . ALA A 1 71 ? 62.41800 84.05300 143.64600 1.000 16.26661 71 ALA A O 1
ATOM 549 N N . ALA A 1 72 ? 62.34900 81.80800 143.78600 1.000 15.27169 72 ALA A N 1
ATOM 550 C CA . ALA A 1 72 ? 63.34200 81.76500 144.85100 1.000 15.77107 72 ALA A CA 1
ATOM 551 C C . ALA A 1 72 ? 64.66000 82.39500 144.39900 1.000 14.97194 72 ALA A C 1
ATOM 552 O O . ALA A 1 72 ? 65.36200 82.99400 145.20800 1.000 16.04942 72 ALA A O 1
ATOM 554 N N . GLY A 1 73 ? 64.97800 82.29300 143.10700 1.000 15.83650 73 GLY A N 1
ATOM 555 C CA . GLY A 1 73 ? 66.19400 82.88700 142.58100 1.000 19.58878 73 GLY A CA 1
ATOM 556 C C . GLY A 1 73 ? 66.25000 84.39200 142.79800 1.000 14.94183 73 GLY A C 1
ATOM 557 O O . GLY A 1 73 ? 67.25700 84.92700 143.27300 1.000 18.39460 73 GLY A O 1
ATOM 558 N N . THR A 1 74 ? 65.16700 85.08200 142.45800 1.000 17.10970 74 THR A N 1
ATOM 559 C CA . THR A 1 74 ? 65.10200 86.52700 142.67100 1.000 16.57518 74 THR A CA 1
ATOM 560 C C . THR A 1 74 ? 65.12500 86.86700 144.16400 1.000 18.06272 74 THR A C 1
ATOM 561 O O . THR A 1 74 ? 65.73200 87.86000 144.57400 1.000 19.15073 74 THR A O 1
ATOM 565 N N . ILE A 1 75 ? 64.49300 86.02900 144.98300 1.000 15.50854 75 ILE A N 1
ATOM 566 C CA . ILE A 1 75 ? 64.50300 86.25000 146.42500 1.000 14.59196 75 ILE A CA 1
ATOM 567 C C . ILE A 1 75 ? 65.92900 86.09900 146.96700 1.000 15.07230 75 ILE A C 1
ATOM 568 O O . ILE A 1 75 ? 66.35300 86.87600 147.82100 1.000 17.50848 75 ILE A O 1
ATOM 573 N N . ILE A 1 76 ? 66.65900 85.09800 146.47600 1.000 13.40328 76 ILE A N 1
ATOM 574 C CA . ILE A 1 76 ? 68.04500 84.90300 146.89400 1.000 14.78390 76 ILE A CA 1
ATOM 575 C C . ILE A 1 76 ? 68.88700 86.11200 146.48700 1.000 18.74961 76 ILE A C 1
ATOM 576 O O . ILE A 1 76 ? 69.70100 86.59100 147.28200 1.000 20.23669 76 ILE A O 1
ATOM 581 N N . ASP A 1 77 ? 68.68700 86.62000 145.26600 1.000 18.90581 77 ASP A N 1
ATOM 582 C CA . ASP A 1 77 ? 69.41200 87.81700 144.82000 1.000 22.12201 77 ASP A CA 1
ATOM 583 C C . ASP A 1 77 ? 69.24900 88.96900 145.80500 1.000 20.13457 77 ASP A C 1
ATOM 584 O O . ASP A 1 77 ? 70.22400 89.61100 146.18800 1.000 21.05463 77 ASP A O 1
ATOM 589 N N . LYS A 1 78 ? 68.00500 89.22300 146.20500 1.000 18.92764 78 LYS A N 1
ATOM 590 C CA . LYS A 1 78 ? 67.70300 90.32800 147.10800 1.000 19.26901 78 LYS A CA 1
ATOM 591 C C . LYS A 1 78 ? 68.31300 90.08100 148.47800 1.000 19.88104 78 LYS A C 1
ATOM 592 O O . LYS A 1 78 ? 68.89400 90.98100 149.08400 1.000 19.64659 78 LYS A O 1
ATOM 598 N N . ALA A 1 79 ? 68.16800 88.85500 148.96100 1.000 17.74846 79 ALA A N 1
ATOM 599 C CA . ALA A 1 79 ? 68.70400 88.49000 150.26900 1.000 18.00645 79 ALA A CA 1
ATOM 600 C C . ALA A 1 79 ? 70.22800 88.59200 150.29200 1.000 18.27200 79 ALA A C 1
ATOM 601 O O . ALA A 1 79 ? 70.80600 89.10200 151.25000 1.000 20.97807 79 ALA A O 1
ATOM 603 N N . LYS A 1 80 ? 70.87600 88.11000 149.23300 1.000 18.99695 80 LYS A N 1
ATOM 604 C CA . LYS A 1 80 ? 72.33800 88.19200 149.12900 1.000 20.99863 80 LYS A CA 1
ATOM 605 C C . LYS A 1 80 ? 72.80700 89.64100 149.16400 1.000 23.52588 80 LYS A C 1
ATOM 606 O O . LYS A 1 80 ? 73.76000 89.97900 149.86700 1.000 24.02989 80 LYS A O 1
ATOM 612 N N . GLN A 1 81 ? 72.12900 90.49600 148.40300 1.000 23.78174 81 GLN A N 1
ATOM 613 C CA . GLN A 1 81 ? 72.46900 91.91100 148.35000 1.000 23.00474 81 GLN A CA 1
ATOM 614 C C . GLN A 1 81 ? 72.34400 92.55300 149.73100 1.000 27.30605 81 GLN A C 1
ATOM 615 O O . GLN A 1 81 ? 73.18100 93.36200 150.12500 1.000 24.59198 81 GLN A O 1
ATOM 621 N N . ALA A 1 82 ? 71.31800 92.15900 150.47700 1.000 20.73154 82 ALA A N 1
ATOM 622 C CA . ALA A 1 82 ? 71.08900 92.69600 151.81800 1.000 19.95775 82 ALA A CA 1
ATOM 623 C C . ALA A 1 82 ? 71.92500 91.99200 152.89500 1.000 21.25563 82 ALA A C 1
ATOM 624 O O . ALA A 1 82 ? 71.93800 92.41600 154.05500 1.000 22.12936 82 ALA A O 1
ATOM 626 N N . ASN A 1 83 ? 72.61200 90.92200 152.50000 1.000 20.48630 83 ASN A N 1
ATOM 627 C CA . ASN A 1 83 ? 73.33500 90.03400 153.41600 1.000 21.53372 83 ASN A CA 1
ATOM 628 C C . ASN A 1 83 ? 72.42800 89.49300 154.53600 1.000 23.28594 83 ASN A C 1
ATOM 629 O O . ASN A 1 83 ? 72.82100 89.41400 155.69400 1.000 21.03440 83 ASN A O 1
ATOM 634 N N . ILE A 1 84 ? 71.20900 89.10600 154.17000 1.000 17.41268 84 ILE A N 1
ATOM 635 C CA . ILE A 1 84 ? 70.27900 88.46700 155.09600 1.000 17.00669 84 ILE A CA 1
ATOM 636 C C . ILE A 1 84 ? 70.09700 87.01600 154.67300 1.000 13.19248 84 ILE A C 1
ATOM 637 O O . ILE A 1 84 ? 69.55200 86.75100 153.60600 1.000 15.17167 84 ILE A O 1
ATOM 642 N N . PRO A 1 85 ? 70.56300 86.06700 155.49800 1.000 13.59831 85 PRO A N 1
ATOM 643 C CA . PRO A 1 85 ? 70.47400 84.65000 155.13300 1.000 13.70055 85 PRO A CA 1
ATOM 644 C C . PRO A 1 85 ? 69.03500 84.19500 154.99000 1.000 11.31041 85 PRO A C 1
ATOM 645 O O . PRO A 1 85 ? 68.14500 84.80100 155.59400 1.000 13.45832 85 PRO A O 1
ATOM 649 N N . VAL A 1 86 ? 68.80400 83.14400 154.21100 1.000 13.27313 86 VAL A N 1
ATOM 650 C CA . VAL A 1 86 ? 67.44600 82.70800 153.97600 1.000 13.39989 86 VAL A CA 1
ATOM 651 C C . VAL A 1 86 ? 67.35500 81.19600 153.93900 1.000 11.52745 86 VAL A C 1
ATOM 652 O O . VAL A 1 86 ? 68.17300 80.52500 153.31800 1.000 11.95119 86 VAL A O 1
ATOM 656 N N . VAL A 1 87 ? 66.35700 80.67000 154.63400 1.000 11.50053 87 VAL A N 1
ATOM 657 C CA . VAL A 1 87 ? 66.01000 79.26600 154.51700 1.000 9.91892 87 VAL A CA 1
ATOM 658 C C . VAL A 1 87 ? 64.64200 79.19500 153.85300 1.000 11.21282 87 VAL A C 1
ATOM 659 O O . VAL A 1 87 ? 63.70200 79.88600 154.25800 1.000 12.67007 87 VAL A O 1
ATOM 663 N N . PHE A 1 88 ? 64.54100 78.38200 152.81200 1.000 8.92524 88 PHE A N 1
ATOM 664 C CA . PHE A 1 88 ? 63.27000 78.12600 152.16600 1.000 9.29655 88 PHE A CA 1
ATOM 665 C C . PHE A 1 88 ? 62.70200 76.84600 152.73800 1.000 9.22960 88 PHE A C 1
ATOM 666 O O . PHE A 1 88 ? 63.44300 76.00600 153.25300 1.000 10.22560 88 PHE A O 1
ATOM 674 N N . PHE A 1 89 ? 61.39300 76.67700 152.65000 1.000 8.04727 89 PHE A N 1
ATOM 675 C CA . PHE A 1 89 ? 60.82500 75.42700 153.16200 1.000 6.79057 89 PHE A CA 1
ATOM 676 C C . PHE A 1 89 ? 59.54300 75.07600 152.43000 1.000 8.76784 89 PHE A C 1
ATOM 677 O O . PHE A 1 89 ? 58.82100 75.95300 151.94700 1.000 9.85547 89 PHE A O 1
ATOM 685 N N . ASN A 1 90 ? 59.33900 73.76000 152.29200 1.000 8.99309 90 ASN A N 1
ATOM 686 C CA . ASN A 1 90 ? 58.10400 73.10000 151.81300 1.000 9.36340 90 ASN A CA 1
ATOM 687 C C . ASN A 1 90 ? 57.80900 73.24500 150.30600 1.000 9.68984 90 ASN A C 1
ATOM 688 O O . ASN A 1 90 ? 57.29700 72.31200 149.69000 1.000 9.58431 90 ASN A O 1
ATOM 693 N N . ARG A 1 91 ? 58.13200 74.40200 149.72400 1.000 9.07260 91 ARG A N 1
ATOM 694 C CA . ARG A 1 91 ? 58.03600 74.59600 148.27900 1.000 9.06745 91 ARG A CA 1
ATOM 695 C C . ARG A 1 91 ? 59.46900 74.82000 147.79700 1.000 9.92691 91 ARG A C 1
ATOM 696 O O . ARG A 1 91 ? 60.12300 75.77600 148.21100 1.000 9.18457 91 ARG A O 1
ATOM 704 N N . GLU A 1 92 ? 59.97100 73.89400 146.98100 1.000 8.06683 92 GLU A N 1
ATOM 705 C CA . GLU A 1 92 ? 61.42700 73.74800 146.80700 1.000 10.07172 92 GLU A CA 1
ATOM 706 C C . GLU A 1 92 ? 62.04500 74.60500 145.69300 1.000 8.92053 92 GLU A C 1
ATOM 707 O O . GLU A 1 92 ? 61.68400 74.48600 144.53100 1.000 10.11471 92 GLU A O 1
ATOM 713 N N . PRO A 1 93 ? 63.01300 75.45800 146.04000 1.000 8.93709 93 PRO A N 1
ATOM 714 C CA . PRO A 1 93 ? 63.74400 76.17900 144.98500 1.000 11.01318 93 PRO A CA 1
ATOM 715 C C . PRO A 1 93 ? 64.42900 75.24000 144.01200 1.000 10.96417 93 PRO A C 1
ATOM 716 O O . PRO A 1 93 ? 64.80900 74.12400 144.38900 1.000 11.44331 93 PRO A O 1
ATOM 720 N N . LEU A 1 94 ? 64.60500 75.69700 142.77900 1.000 13.16119 94 LEU A N 1
ATOM 721 C CA . LEU A 1 94 ? 65.32500 74.91500 141.78700 1.000 15.80542 94 LEU A CA 1
ATOM 722 C C . LEU A 1 94 ? 66.78200 74.72700 142.21700 1.000 16.37625 94 LEU A C 1
ATOM 723 O O . LEU A 1 94 ? 67.38400 75.61100 142.81800 1.000 14.13335 94 LEU A O 1
ATOM 728 N N . PRO A 1 95 ? 67.33700 73.54700 141.93500 1.000 17.17867 95 PRO A N 1
ATOM 729 C CA . PRO A 1 95 ? 68.66000 73.20600 142.46400 1.000 21.51014 95 PRO A CA 1
ATOM 730 C C . PRO A 1 95 ? 69.75500 74.21400 142.08400 1.000 18.52093 95 PRO A C 1
ATOM 731 O O . PRO A 1 95 ? 70.57300 74.52900 142.93300 1.000 19.42948 95 PRO A O 1
ATOM 735 N N . GLU A 1 96 ? 69.74900 74.74900 140.86500 1.000 20.15647 96 GLU A N 1
ATOM 736 C CA . GLU A 1 96 ? 70.77200 75.72400 140.49100 1.000 19.88561 96 GLU A CA 1
ATOM 737 C C . GLU A 1 96 ? 70.57900 77.05800 141.21700 1.000 20.55085 96 GLU A C 1
ATOM 738 O O . GLU A 1 96 ? 71.54300 77.77900 141.46800 1.000 21.83463 96 GLU A O 1
ATOM 744 N N . ASP A 1 97 ? 69.33700 77.38900 141.56600 1.000 17.73785 97 ASP A N 1
ATOM 745 C CA . ASP A 1 97 ? 69.09400 78.60800 142.33000 1.000 14.48882 97 ASP A CA 1
ATOM 746 C C . ASP A 1 97 ? 69.69700 78.48500 143.72500 1.000 15.70043 97 ASP A C 1
ATOM 747 O O . ASP A 1 97 ? 70.18400 79.47200 144.27500 1.000 17.29204 97 ASP A O 1
ATOM 752 N N . MET A 1 98 ? 69.69100 77.26600 144.27000 1.000 16.36364 98 MET A N 1
ATOM 753 C CA . MET A 1 98 ? 70.25900 77.00000 145.59100 1.000 17.17768 98 MET A CA 1
ATOM 754 C C . MET A 1 98 ? 71.77400 77.25500 145.60700 1.000 21.48628 98 MET A C 1
ATOM 755 O O . MET A 1 98 ? 72.34700 77.52900 146.65700 1.000 19.81367 98 MET A O 1
ATOM 760 N N . LYS A 1 99 ? 72.41500 77.18200 144.44400 1.000 19.73001 99 LYS A N 1
ATOM 761 C CA . LYS A 1 99 ? 73.86400 77.37900 144.36500 1.000 20.52842 99 LYS A CA 1
ATOM 762 C C . LYS A 1 99 ? 74.28700 78.84400 144.21700 1.000 25.07700 99 LYS A C 1
ATOM 763 O O . LYS A 1 99 ? 75.48300 79.14500 144.13600 1.000 24.49732 99 LYS A O 1
ATOM 769 N N . LYS A 1 100 ? 73.31700 79.75500 144.19400 1.000 19.26827 100 LYS A N 1
ATOM 770 C CA . LYS A 1 100 ? 73.60600 81.18000 143.99400 1.000 16.66284 100 LYS A CA 1
ATOM 771 C C . LYS A 1 100 ? 74.31400 81.84100 145.18300 1.000 20.90910 100 LYS A C 1
ATOM 772 O O . LYS A 1 100 ? 74.97800 82.86600 145.02600 1.000 25.66125 100 LYS A O 1
ATOM 778 N N . TRP A 1 101 ? 74.17100 81.26000 146.37100 1.000 18.96206 101 TRP A N 1
ATOM 779 C CA . TRP A 1 101 ? 74.71600 81.86900 147.58400 1.000 18.43951 101 TRP A CA 1
ATOM 780 C C . TRP A 1 101 ? 74.95800 80.79600 148.63700 1.000 19.03425 101 TRP A C 1
ATOM 781 O O . TRP A 1 101 ? 74.26900 79.77200 148.63800 1.000 19.38340 101 TRP A O 1
ATOM 792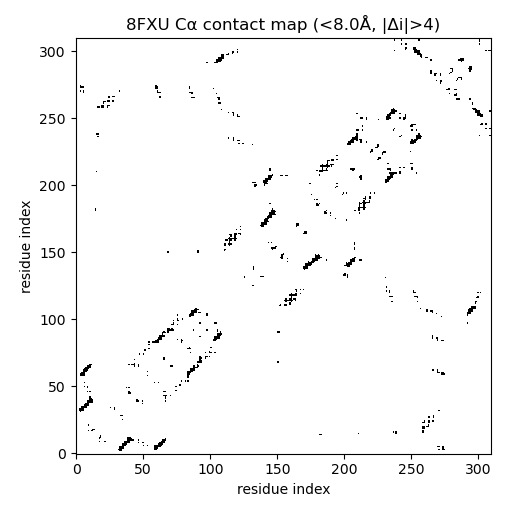 N N . ASP A 1 102 ? 75.91600 81.02900 149.53400 1.000 18.72582 102 ASP A N 1
ATOM 793 C CA . ASP A 1 102 ? 76.27300 80.01600 150.52400 1.000 15.45881 102 ASP A CA 1
ATOM 794 C C . ASP A 1 102 ? 75.61500 80.26100 151.87800 1.000 18.26257 102 ASP A C 1
ATOM 795 O O . ASP A 1 102 ? 76.04000 79.70300 152.88800 1.000 17.30697 102 ASP A O 1
ATOM 800 N N . LYS A 1 103 ? 74.57300 81.08800 151.89200 1.000 14.34522 103 LYS A N 1
ATOM 801 C CA . LYS A 1 103 ? 73.77900 81.28400 153.10400 1.000 13.92765 103 LYS A CA 1
ATOM 802 C C . LYS A 1 103 ? 72.31900 80.98000 152.79900 1.000 14.74215 103 LYS A C 1
ATOM 803 O O . LYS A 1 103 ? 71.41800 81.59700 153.35700 1.000 15.90657 103 LYS A O 1
ATOM 809 N N . VAL A 1 104 ? 72.09900 80.01100 151.91200 1.000 13.27063 104 VAL A N 1
ATOM 810 C CA . VAL A 1 104 ? 70.75700 79.58400 151.52200 1.000 11.46452 104 VAL A CA 1
ATOM 811 C C . VAL A 1 104 ? 70.53000 78.10800 151.85100 1.000 12.46878 104 VAL A C 1
ATOM 812 O O . VAL A 1 104 ? 71.36200 77.26300 151.52900 1.000 14.66826 104 VAL A O 1
ATOM 816 N N . TYR A 1 105 ? 69.38300 77.80100 152.46100 1.000 10.94957 105 TYR A N 1
ATOM 817 C CA . TYR A 1 105 ? 69.05700 76.43800 152.85000 1.000 9.08188 105 TYR A CA 1
ATOM 818 C C . TYR A 1 105 ? 67.63800 76.07800 152.43500 1.000 9.37824 105 TYR A C 1
ATOM 819 O O . TYR A 1 105 ? 66.84700 76.95400 152.08600 1.000 9.84132 105 TYR A O 1
ATOM 828 N N . TYR A 1 106 ? 67.32800 74.78300 152.46500 1.000 9.94799 106 TYR A N 1
ATOM 829 C CA . TYR A 1 106 ? 65.96500 74.32300 152.19900 1.000 8.44763 106 TYR A CA 1
ATOM 830 C C . TYR A 1 106 ? 65.61100 73.21200 153.17000 1.000 11.67341 106 TYR A C 1
ATOM 831 O O . TYR A 1 106 ? 66.41200 72.29500 153.37700 1.000 11.53922 106 TYR A O 1
ATOM 840 N N . VAL A 1 107 ? 64.42200 73.30400 153.76700 1.000 8.81547 107 VAL A N 1
ATOM 841 C CA . VAL A 1 107 ? 63.87700 72.22700 154.58600 1.000 8.80762 107 VAL A CA 1
ATOM 842 C C . VAL A 1 107 ? 62.62000 71.65000 153.96400 1.000 9.16321 107 VAL A C 1
ATOM 843 O O . VAL A 1 107 ? 61.68100 72.38700 153.64000 1.000 9.16216 107 VAL A O 1
ATOM 847 N N . GLY A 1 108 ? 62.58200 70.33000 153.83800 1.000 10.52163 108 GLY A N 1
ATOM 848 C CA . GLY A 1 108 ? 61.39300 69.67600 153.32000 1.000 10.05691 108 GLY A CA 1
ATOM 849 C C . GLY A 1 108 ? 61.47100 68.18100 153.49000 1.000 9.92798 108 GLY A C 1
ATOM 850 O O . GLY A 1 108 ? 61.93500 67.67600 154.51500 1.000 10.67130 108 GLY A O 1
ATOM 851 N N . ALA A 1 109 ? 61.01000 67.46800 152.46800 1.000 10.08508 109 ALA A N 1
ATOM 852 C CA . ALA A 1 109 ? 60.95800 66.02300 152.52600 1.000 10.23207 109 ALA A CA 1
ATOM 853 C C . ALA A 1 109 ? 61.04700 65.49600 151.10300 1.000 14.33391 109 ALA A C 1
ATOM 854 O O . ALA A 1 109 ? 60.76500 66.23000 150.15700 1.000 11.70690 109 ALA A O 1
ATOM 856 N N . LYS A 1 110 ? 61.44300 64.24100 150.95400 1.000 11.41568 110 LYS A N 1
ATOM 857 C CA . LYS A 1 110 ? 61.63500 63.67400 149.62200 1.000 12.32471 110 LYS A CA 1
ATOM 858 C C . LYS A 1 110 ? 60.30100 63.20900 149.07800 1.000 12.50143 110 LYS A C 1
ATOM 859 O O . LYS A 1 110 ? 59.80200 62.15100 149.45000 1.000 12.09903 110 LYS A O 1
ATOM 865 N N . ALA A 1 111 ? 59.72800 64.00500 148.17600 1.000 11.18977 111 ALA A N 1
ATOM 866 C CA . ALA A 1 111 ? 58.38100 63.72800 147.68700 1.000 12.13271 111 ALA A CA 1
ATOM 867 C C . ALA A 1 111 ? 58.27800 62.34900 147.02600 1.000 9.33835 111 ALA A C 1
ATOM 868 O O . ALA A 1 111 ? 57.21400 61.72800 147.06600 1.000 11.61087 111 ALA A O 1
ATOM 870 N N . GLU A 1 112 ? 59.37700 61.89000 146.41300 1.000 10.94203 112 GLU A N 1
ATOM 871 C CA . GLU A 1 112 ? 59.42100 60.55600 145.81700 1.000 11.77020 112 GLU A CA 1
ATOM 872 C C . GLU A 1 112 ? 59.01500 59.49500 146.83300 1.000 10.59097 112 GLU A C 1
ATOM 873 O O . GLU A 1 112 ? 58.27700 58.55700 146.52300 1.000 11.07778 112 GLU A O 1
ATOM 879 N N . GLN A 1 113 ? 59.51500 59.64300 148.05400 1.000 11.85022 113 GLN A N 1
ATOM 880 C CA A GLN A 1 113 ? 59.24400 58.70600 149.14200 0.610 12.35551 113 GLN A CA 1
ATOM 881 C CA B GLN A 1 113 ? 59.22700 58.65000 149.07000 0.390 12.36117 113 GLN A CA 1
ATOM 882 C C . GLN A 1 113 ? 57.75200 58.68200 149.48200 1.000 12.34888 113 GLN A C 1
ATOM 883 O O . GLN A 1 113 ? 57.15200 57.61900 149.69800 1.000 11.98586 113 GLN A O 1
ATOM 894 N N . SER A 1 114 ? 57.14400 59.86700 149.56300 1.000 10.49567 114 SER A N 1
ATOM 895 C CA . SER A 1 114 ? 55.71700 59.88400 149.87500 1.000 9.78173 114 SER A CA 1
ATOM 896 C C . SER A 1 114 ? 54.89500 59.23400 148.75400 1.000 11.03307 114 SER A C 1
ATOM 897 O O . SER A 1 114 ? 53.91100 58.55200 149.03200 1.000 10.07096 114 SER A O 1
ATOM 900 N N . GLY A 1 115 ? 55.30300 59.42900 147.50400 1.000 11.27844 115 GLY A N 1
ATOM 901 C CA . GLY A 1 115 ? 54.63200 58.78500 146.38400 1.000 11.31207 115 GLY A CA 1
ATOM 902 C C . GLY A 1 115 ? 54.74100 57.26700 146.44400 1.000 10.99584 115 GLY A C 1
ATOM 903 O O . GLY A 1 115 ? 53.74800 56.54700 146.24600 1.000 11.12394 115 GLY A O 1
ATOM 904 N N . ILE A 1 116 ? 55.94800 56.77900 146.71800 1.000 10.47217 116 ILE A N 1
ATOM 905 C CA . ILE A 1 116 ? 56.16500 55.34200 146.85400 1.000 10.43974 116 ILE A CA 1
ATOM 906 C C . ILE A 1 116 ? 55.27900 54.77600 147.95700 1.000 10.90404 116 ILE A C 1
ATOM 907 O O . ILE A 1 116 ? 54.62600 53.75300 147.76600 1.000 10.88844 116 ILE A O 1
ATOM 912 N N . LEU A 1 117 ? 55.25600 55.43200 149.11500 1.000 11.10816 117 LEU A N 1
ATOM 913 C CA . LEU A 1 117 ? 54.48900 54.89400 150.23200 1.000 11.43031 117 LEU A CA 1
ATOM 914 C C . LEU A 1 117 ? 52.98800 54.88100 149.91500 1.000 12.63445 117 LEU A C 1
ATOM 915 O O . LEU A 1 117 ? 52.28300 53.92700 150.27000 1.000 12.67640 117 LEU A O 1
ATOM 920 N N A GLN A 1 118 ? 52.50200 55.93200 149.25200 0.670 10.94467 118 GLN A N 1
ATOM 921 N N B GLN A 1 118 ? 52.52000 55.91600 149.22700 0.330 10.96748 118 GLN A N 1
ATOM 922 C CA A GLN A 1 118 ? 51.12200 55.96800 148.75600 0.670 10.90417 118 GLN A CA 1
ATOM 923 C CA B GLN A 1 118 ? 51.12900 55.99500 148.79500 0.330 10.95343 118 GLN A CA 1
ATOM 924 C C A GLN A 1 118 ? 50.82700 54.76900 147.89600 0.670 11.76995 118 GLN A C 1
ATOM 925 C C B GLN A 1 118 ? 50.77500 54.86800 147.82200 0.330 11.78409 118 GLN A C 1
ATOM 926 O O A GLN A 1 118 ? 49.82200 54.07500 148.08000 0.670 12.13580 118 GLN A O 1
ATOM 927 O O B GLN A 1 118 ? 49.68500 54.29400 147.88700 0.330 11.67905 118 GLN A O 1
ATOM 938 N N . GLY A 1 119 ? 51.70100 54.56000 146.91700 1.000 9.61842 119 GLY A N 1
ATOM 939 C CA . GLY A 1 119 ? 51.52500 53.47700 145.96400 1.000 12.05300 119 GLY A CA 1
ATOM 940 C C . GLY A 1 119 ? 51.49500 52.11500 146.63900 1.000 11.42028 119 GLY A C 1
ATOM 941 O O . GLY A 1 119 ? 50.72600 51.24300 146.24900 1.000 11.73181 119 GLY A O 1
AT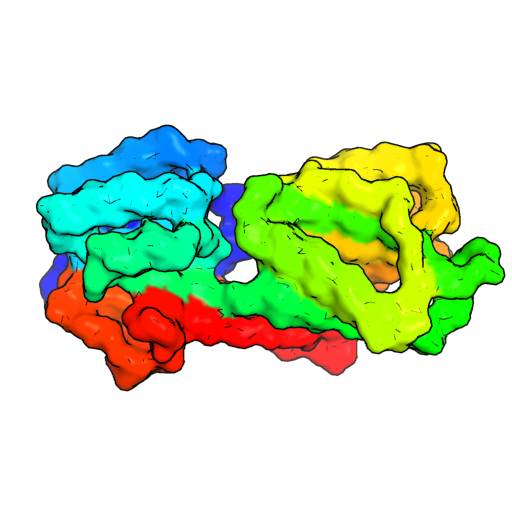OM 942 N N . GLN A 1 120 ? 52.32800 51.93700 147.66200 1.000 12.01258 120 GLN A N 1
ATOM 943 C CA . GLN A 1 120 ? 52.34300 50.67600 148.39900 1.000 9.44033 120 GLN A CA 1
ATOM 944 C C . GLN A 1 120 ? 51.00300 50.42000 149.09200 1.000 11.97602 120 GLN A C 1
ATOM 945 O O . GLN A 1 120 ? 50.51100 49.29800 149.08200 1.000 13.36434 120 GLN A O 1
ATOM 951 N N . ILE A 1 121 ? 50.42600 51.46200 149.68800 1.000 11.31554 121 ILE A N 1
ATOM 952 C CA . ILE A 1 121 ? 49.13600 51.31600 150.35700 1.000 9.94180 121 ILE A CA 1
ATOM 953 C C . ILE A 1 121 ? 48.10000 50.79400 149.37300 1.000 11.66254 121 ILE A C 1
ATOM 954 O O . ILE A 1 121 ? 47.36000 49.83000 149.66000 1.000 11.82854 121 ILE A O 1
ATOM 959 N N . MET A 1 122 ? 48.03900 51.42700 148.20800 1.000 9.94234 122 MET A N 1
ATOM 960 C CA . MET A 1 122 ? 47.01900 51.05600 147.23500 1.000 10.59545 122 MET A CA 1
ATOM 961 C C . MET A 1 122 ? 47.29100 49.67400 146.64100 1.000 12.69813 122 MET A C 1
ATOM 962 O O . MET A 1 122 ? 46.35900 48.89700 146.43000 1.000 12.81601 122 MET A O 1
ATOM 967 N N . ALA A 1 123 ? 48.55900 49.37200 146.36200 1.000 10.75818 123 ALA A N 1
ATOM 968 C CA . ALA A 1 123 ? 48.90000 48.08400 145.76800 1.000 11.15926 123 ALA A CA 1
ATOM 969 C C . ALA A 1 123 ? 48.58800 46.95300 146.73000 1.000 11.52960 123 ALA A C 1
ATOM 970 O O . ALA A 1 123 ? 48.04500 45.91900 146.33300 1.000 13.73531 123 ALA A O 1
ATOM 972 N N . ASP A 1 124 ? 48.92400 47.14900 148.00000 1.000 12.96759 124 ASP A N 1
ATOM 973 C CA . ASP A 1 124 ? 48.66900 46.11200 148.99100 1.000 13.51176 124 ASP A CA 1
ATOM 974 C C . ASP A 1 124 ? 47.16900 45.88200 149.17600 1.000 16.06341 124 ASP A C 1
ATOM 975 O O . ASP A 1 124 ? 46.71900 44.73800 149.32000 1.000 16.76686 124 ASP A O 1
ATOM 980 N N . TYR A 1 125 ? 46.39000 46.96300 149.16000 1.000 11.91432 125 TYR A N 1
ATOM 981 C CA . TYR A 1 125 ? 44.93900 46.81800 149.21100 1.000 14.26144 125 TYR A CA 1
ATOM 982 C C . TYR A 1 125 ? 44.42900 46.01400 147.99900 1.000 14.53816 125 TYR A C 1
ATOM 983 O O . TYR A 1 125 ? 43.63700 45.07300 148.14500 1.000 14.34440 125 TYR A O 1
ATOM 992 N N . TRP A 1 126 ? 44.89600 46.38400 146.81000 1.000 12.27215 126 TRP A N 1
ATOM 993 C CA . TRP A 1 126 ? 44.45000 45.76200 145.56600 1.000 12.85471 126 TRP A CA 1
ATOM 994 C C . TRP A 1 126 ? 44.71800 44.25200 145.58700 1.000 16.87096 126 TRP A C 1
ATOM 995 O O . TRP A 1 126 ? 43.84800 43.44500 145.24900 1.000 14.99006 126 TRP A O 1
ATOM 1006 N N . LYS A 1 127 ? 45.91800 43.87600 146.01800 1.000 15.50295 127 LYS A N 1
ATOM 1007 C CA . LYS A 1 127 ? 46.30900 42.47600 146.07000 1.000 15.37652 127 LYS A CA 1
ATOM 1008 C C . LYS A 1 127 ? 45.45100 41.66900 147.05600 1.000 18.67925 127 LYS A C 1
ATOM 1009 O O . LYS A 1 127 ? 45.17500 40.48700 146.82600 1.000 20.58543 127 LYS A O 1
ATOM 1015 N N . ALA A 1 128 ? 45.00200 42.31600 148.13100 1.000 16.21679 128 ALA A N 1
ATOM 1016 C CA . ALA A 1 128 ? 44.26300 41.62200 149.17800 1.000 16.99535 128 ALA A CA 1
ATOM 1017 C C . ALA A 1 128 ? 42.76000 41.58900 148.92500 1.000 20.39437 128 ALA A C 1
ATOM 1018 O O . ALA A 1 128 ? 42.03900 40.86400 149.60800 1.000 20.71413 128 ALA A O 1
ATOM 1020 N N . HIS A 1 129 ? 42.29400 42.36900 147.95400 1.000 17.18761 129 HIS A N 1
ATOM 1021 C CA . HIS A 1 129 ? 40.85700 42.52200 147.72300 1.000 15.13206 129 HIS A CA 1
ATOM 1022 C C . HIS A 1 129 ? 40.47300 42.33400 146.26000 1.000 21.94155 129 HIS A C 1
ATOM 1023 O O . HIS A 1 129 ? 40.37500 43.30500 145.51600 1.000 20.72197 129 HIS A O 1
ATOM 1030 N N . PRO A 1 130 ? 40.23500 41.08200 145.85000 1.000 24.26004 130 PRO A N 1
ATOM 1031 C CA . PRO A 1 130 ? 39.85800 40.75600 144.46700 1.000 29.82141 130 PRO A CA 1
ATOM 1032 C C . PRO A 1 130 ? 38.63800 41.54100 143.99200 1.000 23.56767 130 PRO A C 1
ATOM 1033 O O . PRO A 1 130 ? 38.51800 41.87600 142.80600 1.000 24.13185 130 PRO A O 1
ATOM 1037 N N . GLU A 1 131 ? 37.74600 41.84300 144.92900 1.000 19.05385 131 GLU A N 1
ATOM 1038 C CA . GLU A 1 131 ? 36.51000 42.54300 144.61000 1.000 23.41213 131 GLU A CA 1
ATOM 1039 C C . GLU A 1 131 ? 36.76500 43.99100 144.15400 1.000 20.87601 131 GLU A C 1
ATOM 1040 O O . GLU A 1 131 ? 35.87200 44.65000 143.60700 1.000 24.79549 131 GLU A O 1
ATOM 1046 N N . ALA A 1 132 ? 37.98400 44.48500 144.35800 1.000 16.97801 132 ALA A N 1
ATOM 1047 C CA . ALA A 1 132 ? 38.31500 45.86800 143.99900 1.000 16.74160 132 ALA A CA 1
ATOM 1048 C C . ALA A 1 132 ? 38.31400 46.08300 142.48500 1.000 17.70822 132 ALA A C 1
ATOM 1049 O O . ALA A 1 132 ? 38.05900 47.18900 141.99800 1.000 17.17654 132 ALA A O 1
ATOM 1051 N N . ASP A 1 133 ? 38.60700 45.02000 141.74800 1.000 18.24890 133 ASP A N 1
ATOM 1052 C CA . ASP A 1 133 ? 38.59200 45.05700 140.29400 1.000 17.77786 133 ASP A CA 1
ATOM 1053 C C . ASP A 1 133 ? 37.14800 44.86100 139.82500 1.000 17.30144 133 ASP A C 1
ATOM 1054 O O . ASP A 1 133 ? 36.73900 43.76100 139.42900 1.000 17.74918 133 ASP A O 1
ATOM 1059 N N . LYS A 1 134 ? 36.38400 45.94900 139.87500 1.000 16.12581 134 LYS A N 1
ATOM 1060 C CA A LYS A 1 134 ? 34.93500 45.89700 139.71300 0.430 17.80960 134 LYS A CA 1
ATOM 1061 C CA B LYS A 1 134 ? 34.93100 45.89200 139.71700 0.570 17.75456 134 LYS A CA 1
ATOM 1062 C C . LYS A 1 134 ? 34.48700 45.44900 138.32200 1.000 20.65039 134 LYS A C 1
ATOM 1063 O O . LYS A 1 134 ? 33.41700 44.85200 138.17300 1.000 23.77577 134 LYS A O 1
ATOM 1074 N N . ASN A 1 135 ? 35.29700 45.71700 137.30000 1.000 16.81797 135 ASN A N 1
ATOM 1075 C CA . ASN A 1 135 ? 34.92300 45.28200 135.94900 1.000 17.05629 135 ASN A CA 1
ATOM 1076 C C . ASN A 1 135 ? 35.69600 44.03200 135.51200 1.000 18.30497 135 ASN A C 1
ATOM 1077 O O . ASN A 1 135 ? 35.60700 43.61500 134.35800 1.000 21.67059 135 ASN A O 1
ATOM 1082 N N . HIS A 1 136 ? 36.44400 43.43800 136.44200 1.000 19.63563 136 HIS A N 1
ATOM 1083 C CA . HIS A 1 136 ? 37.08900 42.13600 136.23300 1.000 22.41648 136 HIS A CA 1
ATOM 1084 C C . HIS A 1 136 ? 38.00600 42.06700 135.01300 1.000 26.72150 136 HIS A C 1
ATOM 1085 O O . HIS A 1 136 ? 38.09500 41.00800 134.36800 1.000 24.94593 136 HIS A O 1
ATOM 1092 N N . ASP A 1 137 ? 38.67600 43.17200 134.68900 1.000 18.99588 137 ASP A N 1
ATOM 1093 C CA . ASP A 1 137 ? 39.56300 43.18800 133.52600 1.000 19.72997 137 ASP A CA 1
ATOM 1094 C C . ASP A 1 137 ? 41.03900 43.01800 133.89000 1.000 19.78721 137 ASP A C 1
ATOM 1095 O O . ASP A 1 137 ? 41.90200 43.02600 133.00800 1.000 20.10676 137 ASP A O 1
ATOM 1100 N N . GLY A 1 138 ? 41.32600 42.86000 135.18100 1.000 19.72948 138 GLY A N 1
ATOM 1101 C CA . GLY A 1 138 ? 42.69400 42.69300 135.64500 1.000 20.23797 138 GLY A CA 1
ATOM 1102 C C . GLY A 1 138 ? 43.52900 43.96100 135.58900 1.000 18.57325 138 GLY A C 1
ATOM 1103 O O . GLY A 1 138 ? 44.75600 43.90700 135.58600 1.000 19.72954 138 GLY A O 1
ATOM 1104 N N . VAL A 1 139 ? 42.85200 45.10300 135.54200 1.000 16.03238 139 VAL A N 1
ATOM 1105 C CA . VAL A 1 139 ? 43.49000 46.41500 135.47400 1.000 14.02456 139 VAL A CA 1
ATOM 1106 C C . VAL A 1 139 ? 42.86600 47.32500 136.53000 1.000 14.85718 139 VAL A C 1
ATOM 1107 O O . VAL A 1 139 ? 41.64600 47.33000 136.70400 1.000 15.14119 139 VAL A O 1
ATOM 1111 N N . MET A 1 140 ? 43.69200 48.08900 137.23700 1.000 12.51171 140 MET A N 1
ATOM 1112 C CA . MET A 1 140 ? 43.18300 49.06600 138.19300 1.000 13.77297 140 MET A CA 1
ATOM 1113 C C . MET A 1 140 ? 42.82100 50.38400 137.51000 1.000 12.01398 140 MET A C 1
ATOM 1114 O O . MET A 1 140 ? 43.70500 51.13900 137.09600 1.000 14.29320 140 MET A O 1
ATOM 1119 N N . GLN A 1 141 ? 41.52500 50.65300 137.38200 1.000 11.55637 141 GLN A N 1
ATOM 1120 C CA . GLN A 1 141 ? 41.07300 51.94900 136.86300 1.000 10.52209 141 GLN A CA 1
ATOM 1121 C C . GLN A 1 141 ? 41.12900 52.99800 137.95600 1.000 12.99627 141 GLN A C 1
ATOM 1122 O O . GLN A 1 141 ? 40.44400 52.85300 138.96800 1.000 13.86118 141 GLN A O 1
ATOM 1128 N N . TYR A 1 142 ? 41.89500 54.06700 137.74900 1.000 9.87118 142 TYR A N 1
ATOM 1129 C CA . TYR A 1 142 ? 42.05300 55.07300 138.80300 1.000 10.52848 142 TYR A CA 1
ATOM 1130 C C . TYR A 1 142 ? 41.85900 56.50300 138.30100 1.000 11.84849 142 TYR A C 1
ATOM 1131 O O . TYR A 1 142 ? 41.91500 56.77300 137.09800 1.000 11.91137 142 TYR A O 1
ATOM 1140 N N . VAL A 1 143 ? 41.62900 57.41900 139.24000 1.000 11.02066 143 VAL A N 1
ATOM 1141 C CA . VAL A 1 143 ? 41.69200 58.85000 138.96500 1.000 9.28938 143 VAL A CA 1
ATOM 1142 C C . VAL A 1 143 ? 42.73800 59.45300 139.88800 1.000 9.39353 143 VAL A C 1
ATOM 1143 O O . VAL A 1 143 ? 43.04500 58.90200 140.94400 1.000 9.90124 143 VAL A O 1
ATOM 1147 N N . MET A 1 144 ? 43.26500 60.60000 139.47300 1.000 9.00803 144 MET A N 1
ATOM 1148 C CA . MET A 1 144 ? 44.38800 61.23300 140.14700 1.000 8.00978 144 MET A CA 1
ATOM 1149 C C . MET A 1 144 ? 44.12400 62.71900 140.36400 1.000 8.55115 144 MET A C 1
ATOM 1150 O O . MET A 1 144 ? 43.93300 63.46600 139.39400 1.000 9.44467 144 MET A O 1
ATOM 1155 N N . LEU A 1 145 ? 44.09600 63.13300 141.63000 1.000 7.65191 145 LEU A N 1
ATOM 1156 C CA . LEU A 1 145 ? 43.92900 64.54400 141.98700 1.000 8.03240 145 LEU A CA 1
ATOM 1157 C C . LEU A 1 145 ? 45.29400 65.13300 142.31300 1.000 9.24362 145 LEU A C 1
ATOM 1158 O O . LEU A 1 145 ? 45.89800 64.77400 143.33100 1.000 11.28180 145 LEU A O 1
ATOM 1163 N N . MET A 1 146 ? 45.79300 66.00100 141.43100 1.000 8.80914 146 MET A N 1
ATOM 1164 C CA . MET A 1 146 ? 47.13000 66.57300 141.60300 1.000 8.19409 146 MET A CA 1
ATOM 1165 C C . MET A 1 146 ? 47.06900 67.88100 142.37500 1.000 9.37745 146 MET A C 1
ATOM 1166 O O . MET A 1 146 ? 46.03300 68.52100 142.42500 1.000 11.22684 146 MET A O 1
ATOM 1171 N N . GLY A 1 147 ? 48.19400 68.25900 142.97900 1.000 9.57000 147 GLY A N 1
ATOM 1172 C CA . GLY A 1 147 ? 48.33700 69.55000 143.63700 1.000 8.67216 147 GLY A CA 1
ATOM 1173 C C . GLY A 1 147 ? 48.42800 70.71800 142.66100 1.000 14.87222 147 GLY A C 1
ATOM 1174 O O . GLY A 1 147 ? 47.78200 70.71400 141.62500 1.000 17.10123 147 GLY A O 1
ATOM 1175 N N . GLN A 1 148 ? 49.21300 71.73600 142.99100 1.000 8.73937 148 GLN A N 1
ATOM 1176 C CA . GLN A 1 148 ? 49.39400 72.84300 142.05500 1.000 11.96522 148 GLN A CA 1
ATOM 1177 C C . GLN A 1 148 ? 50.37200 72.47300 140.94900 1.000 9.38191 148 GLN A C 1
ATOM 1178 O O . GLN A 1 148 ? 51.38900 71.83200 141.20400 1.000 10.67842 148 GLN A O 1
ATOM 1184 N N . PRO A 1 149 ? 50.10700 72.93400 139.71700 1.000 10.65131 149 PRO A N 1
ATOM 1185 C CA . PRO A 1 149 ? 51.02000 72.64100 138.60500 1.000 13.71010 149 PRO A 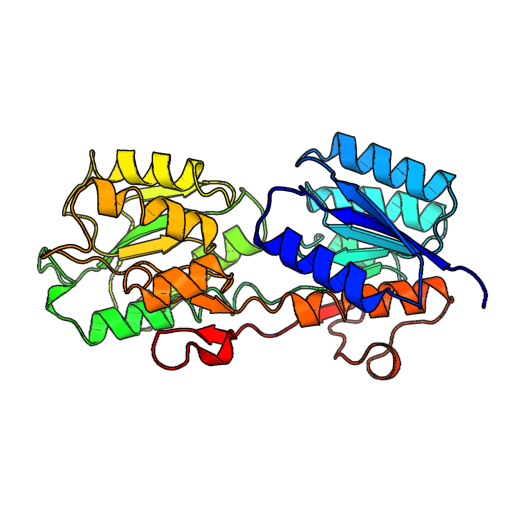CA 1
ATOM 1186 C C . PRO A 1 149 ? 52.44700 73.09900 138.91400 1.000 14.16496 149 PRO A C 1
ATOM 1187 O O . PRO A 1 149 ? 52.65000 74.22200 139.36900 1.000 15.62959 149 PRO A O 1
ATOM 1191 N N . GLY A 1 150 ? 53.41500 72.22800 138.68400 1.000 13.77704 150 GLY A N 1
ATOM 1192 C CA . GLY A 1 150 ? 54.80000 72.62900 138.87500 1.000 13.71900 150 GLY A CA 1
ATOM 1193 C C . GLY A 1 150 ? 55.34800 72.57100 140.29000 1.000 14.47280 150 GLY A C 1
ATOM 1194 O O . GLY A 1 150 ? 56.54600 72.74900 140.49000 1.000 13.50897 150 GLY A O 1
ATOM 1195 N N . HIS A 1 151 ? 54.48600 72.33900 141.27000 1.000 9.87206 151 HIS A N 1
ATOM 1196 C CA . HIS A 1 151 ? 54.94700 72.12100 142.63500 1.000 8.70426 151 HIS A CA 1
ATOM 1197 C C . HIS A 1 151 ? 55.67900 70.77700 142.67400 1.000 9.73893 151 HIS A C 1
ATOM 1198 O O . HIS A 1 151 ? 55.15500 69.79900 142.13900 1.000 9.52125 151 HIS A O 1
ATOM 1205 N N . GLN A 1 152 ? 56.86400 70.70900 143.28700 1.000 9.47672 152 GLN A N 1
ATOM 1206 C CA . GLN A 1 152 ? 57.63700 69.45700 143.23200 1.000 9.17964 152 GLN A CA 1
ATOM 1207 C C . GLN A 1 152 ? 56.89700 68.26800 143.87500 1.000 8.89063 152 GLN A C 1
ATOM 1208 O O . GLN A 1 152 ? 57.06200 67.12200 143.44700 1.000 10.33976 152 GLN A O 1
ATOM 1214 N N . ASP A 1 153 ? 56.08500 68.51900 144.89300 1.000 9.99939 153 ASP A N 1
ATOM 1215 C CA . ASP A 1 153 ? 55.36700 67.42600 145.52200 1.000 8.99124 153 ASP A CA 1
ATOM 1216 C C . ASP A 1 153 ? 54.26500 66.90000 144.61300 1.000 9.79497 153 ASP A C 1
ATOM 1217 O O . ASP A 1 153 ? 53.98400 65.70700 144.61700 1.000 10.26448 153 ASP A O 1
ATOM 1222 N N . ALA A 1 154 ? 53.63500 67.78800 143.84500 1.000 9.57170 154 ALA A N 1
ATOM 1223 C CA . ALA A 1 154 ? 52.59000 67.35100 142.92600 1.000 9.94699 154 ALA A CA 1
ATOM 1224 C C . ALA A 1 154 ? 53.23200 66.51700 141.82200 1.000 10.49324 154 ALA A C 1
ATOM 1225 O O . ALA A 1 154 ? 52.75100 65.43700 141.50500 1.000 12.36264 154 ALA A O 1
ATOM 1227 N N . ILE A 1 155 ? 54.33400 67.00300 141.25700 1.000 10.13729 155 ILE A N 1
ATOM 1228 C CA . ILE A 1 155 ? 55.00900 66.28200 140.18000 1.000 9.60896 155 ILE A CA 1
ATOM 1229 C C . ILE A 1 155 ? 55.42900 64.89600 140.65600 1.000 11.80786 155 ILE A C 1
ATOM 1230 O O . ILE A 1 155 ? 55.13900 63.88000 140.01300 1.000 11.88252 155 ILE A O 1
ATOM 1235 N N . LEU A 1 156 ? 56.12900 64.85800 141.78600 1.000 9.45712 156 LEU A N 1
ATOM 1236 C CA . LEU A 1 156 ? 56.76000 63.61200 142.20600 1.000 11.23143 156 LEU A CA 1
ATOM 1237 C C . LEU A 1 156 ? 55.77700 62.63900 142.86800 1.000 10.85098 156 LEU A C 1
ATOM 1238 O O . LEU A 1 156 ? 55.89700 61.42600 142.67100 1.000 10.99474 156 LEU A O 1
ATOM 1243 N N . ARG A 1 157 ? 54.80200 63.12900 143.63300 1.000 9.19812 157 ARG A N 1
ATOM 1244 C CA . ARG A 1 157 ? 53.83000 62.20000 144.21100 1.000 9.05388 157 ARG A CA 1
ATOM 1245 C C . ARG A 1 157 ? 52.99400 61.55600 143.12400 1.000 11.56818 157 ARG A C 1
ATOM 1246 O O . ARG A 1 157 ? 52.68200 60.36800 143.20000 1.000 12.39858 157 ARG A O 1
ATOM 1254 N N . THR A 1 158 ? 52.65200 62.32900 142.10300 1.000 9.63692 158 THR A N 1
ATOM 1255 C CA . THR A 1 158 ? 51.86000 61.80800 140.99200 1.000 10.94406 158 THR A CA 1
ATOM 1256 C C . THR A 1 158 ? 52.62500 60.72200 140.23700 1.000 12.79772 158 THR A C 1
ATOM 1257 O O . THR A 1 158 ? 52.07600 59.65500 139.92900 1.000 12.00512 158 THR A O 1
ATOM 1261 N N . GLN A 1 159 ? 53.90000 60.99000 139.95800 1.000 10.33765 159 GLN A N 1
ATOM 1262 C CA . GLN A 1 159 ? 54.74100 60.06900 139.21600 1.000 10.74424 159 GLN A CA 1
ATOM 1263 C C . GLN A 1 159 ? 55.00100 58.79100 140.01600 1.000 11.48329 159 GLN A C 1
ATOM 1264 O O . GLN A 1 159 ? 54.83900 57.68200 139.50800 1.000 11.61138 159 GLN A O 1
ATOM 1270 N N . TYR A 1 160 ? 55.42800 58.94300 141.26100 1.000 10.12789 160 TYR A N 1
ATOM 1271 C CA . TYR A 1 160 ? 55.92500 57.77500 141.98700 1.000 9.56923 160 TYR A CA 1
ATOM 1272 C C . TYR A 1 160 ? 54.82400 56.90600 142.58000 1.000 11.84478 160 TYR A C 1
ATOM 1273 O O . TYR A 1 160 ? 55.03500 55.70900 142.75500 1.000 11.16240 160 TYR A O 1
ATOM 1282 N N . SER A 1 161 ? 53.65100 57.47100 142.86300 1.000 9.55007 161 SER A N 1
ATOM 1283 C CA . SER A 1 161 ? 52.55500 56.64100 143.36700 1.000 10.85214 161 SER A CA 1
ATOM 1284 C C . SER A 1 161 ? 52.17600 55.60700 142.31800 1.000 11.10829 161 SER A C 1
ATOM 1285 O O . SER A 1 161 ? 52.09700 54.40900 142.61300 1.000 12.33751 161 SER A O 1
ATOM 1288 N N . ILE A 1 162 ? 51.97900 56.06100 141.08200 1.000 10.24536 162 ILE A N 1
ATOM 1289 C CA . ILE A 1 162 ? 51.51900 55.15800 140.04300 1.000 11.49008 162 ILE A CA 1
ATOM 1290 C C . ILE A 1 162 ? 52.64800 54.21700 139.61500 1.000 11.84187 162 ILE A C 1
ATOM 1291 O O . ILE A 1 162 ? 52.41700 53.03200 139.40800 1.000 12.02715 162 ILE A O 1
ATOM 1296 N N . GLN A 1 163 ? 53.87500 54.72300 139.49300 1.000 10.66808 163 GLN A N 1
ATOM 1297 C CA . GLN A 1 163 ? 54.98000 53.84300 139.12600 1.000 12.13462 163 GLN A CA 1
ATOM 1298 C C . GLN A 1 163 ? 55.13800 52.72300 140.15200 1.000 12.70444 163 GLN A C 1
ATOM 1299 O O . GLN A 1 163 ? 55.47000 51.59300 139.79300 1.000 13.10704 163 GLN A O 1
ATOM 1305 N N . THR A 1 164 ? 54.86000 53.03600 141.42000 1.000 10.54055 164 THR A N 1
ATOM 1306 C CA . THR A 1 16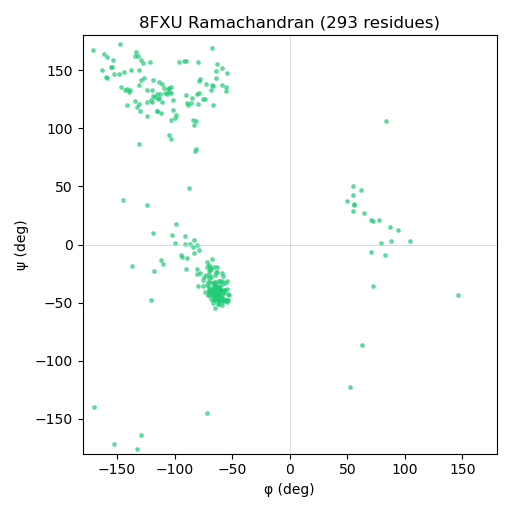4 ? 55.00000 52.04700 142.47500 1.000 11.17551 164 THR A CA 1
ATOM 1307 C C . THR A 1 164 ? 53.94000 50.95000 142.35800 1.000 11.22827 164 THR A C 1
ATOM 1308 O O . THR A 1 164 ? 54.24400 49.76900 142.56600 1.000 12.52138 164 THR A O 1
ATOM 1312 N N . VAL A 1 165 ? 52.71000 51.34000 142.01500 1.000 10.59769 165 VAL A N 1
ATOM 1313 C CA . VAL A 1 165 ? 51.66700 50.35600 141.73000 1.000 9.45945 165 VAL A CA 1
ATOM 1314 C C . VAL A 1 165 ? 52.08500 49.45100 140.56100 1.000 10.37575 165 VAL A C 1
ATOM 1315 O O . VAL A 1 165 ? 51.93400 48.22800 140.64100 1.000 13.39154 165 VAL A O 1
ATOM 1319 N N . LYS A 1 166 ? 52.60500 50.02900 139.48100 1.000 11.38182 166 LYS A N 1
ATOM 1320 C CA . LYS A 1 166 ? 53.04500 49.19800 138.36100 1.000 12.80462 166 LYS A CA 1
ATOM 1321 C C . LYS A 1 166 ? 54.18400 48.26600 138.78100 1.000 16.68939 166 LYS A C 1
ATOM 1322 O O . LYS A 1 166 ? 54.21900 47.09100 138.38700 1.000 16.03731 166 LYS A O 1
ATOM 1328 N N . ASP A 1 167 ? 55.11000 48.79600 139.57400 1.000 13.72968 167 ASP A N 1
ATOM 1329 C CA . ASP A 1 167 ? 56.25900 48.01800 140.03400 1.000 15.61428 167 ASP A CA 1
ATOM 1330 C C . ASP A 1 167 ? 55.82400 46.83000 140.90100 1.000 15.83834 167 ASP A C 1
ATOM 1331 O O . ASP A 1 167 ? 56.54000 45.83500 141.01800 1.000 20.04660 167 ASP A O 1
ATOM 1336 N N . ALA A 1 168 ? 54.64000 46.94600 141.50100 1.000 14.21345 168 ALA A N 1
ATOM 1337 C CA . ALA A 1 168 ? 54.07700 45.89400 142.32600 1.000 15.85018 168 ALA A CA 1
ATOM 1338 C C . ALA A 1 168 ? 53.42800 44.79500 141.47900 1.000 15.71340 168 ALA A C 1
ATOM 1339 O O . ALA A 1 168 ? 52.89000 43.82600 142.01800 1.000 18.54694 168 ALA A O 1
ATOM 1341 N N . GLY A 1 169 ? 53.46800 44.96400 140.15700 1.000 14.01079 169 GLY A N 1
ATOM 1342 C CA . GLY A 1 169 ? 52.95700 43.96000 139.24100 1.000 17.22220 169 GLY A CA 1
ATOM 1343 C C . GLY A 1 169 ? 51.51500 44.17600 138.80500 1.000 19.96898 169 GLY A C 1
ATOM 1344 O O . GLY A 1 169 ? 50.89600 43.28300 138.21100 1.000 23.87062 169 GLY A O 1
ATOM 1345 N N . ILE A 1 170 ? 50.98100 45.35900 139.09400 1.000 14.22537 170 ILE A N 1
ATOM 1346 C CA . ILE A 1 170 ? 49.57200 45.65800 138.81900 1.000 13.48808 170 ILE A CA 1
ATOM 1347 C C . ILE A 1 170 ? 49.43700 46.52300 137.57000 1.000 16.12339 170 ILE A C 1
ATOM 1348 O O . ILE A 1 170 ? 50.10700 47.54500 137.45200 1.000 17.92613 170 ILE A O 1
ATOM 1353 N N . LYS A 1 171 ? 48.56500 46.11600 136.64800 1.000 14.00442 171 LYS A N 1
ATOM 1354 C CA . LYS A 1 171 ? 48.27400 46.92800 135.47100 1.000 15.14869 171 LYS A CA 1
ATOM 1355 C C . LYS A 1 171 ? 47.31800 48.04200 135.84900 1.000 14.61734 171 LYS A C 1
ATOM 1356 O O . LYS A 1 171 ? 46.38500 47.83600 136.63300 1.000 14.52947 171 LYS A O 1
ATOM 1362 N N . VAL A 1 172 ? 47.54100 49.22700 135.29400 1.000 14.01443 172 VAL A N 1
ATOM 1363 C CA . VAL A 1 172 ? 46.71600 50.37500 135.67100 1.000 13.26310 172 VAL A CA 1
ATOM 1364 C C . VAL A 1 172 ? 46.16300 51.07800 134.44400 1.000 14.51164 172 VAL A C 1
ATOM 1365 O O . VAL A 1 172 ? 46.70000 50.96300 133.34000 1.000 16.74002 172 VAL A O 1
ATOM 1369 N N . GLN A 1 173 ? 45.08100 51.81900 134.65700 1.000 12.03897 173 GLN A N 1
ATOM 1370 C CA . GLN A 1 173 ? 44.49700 52.65600 133.62800 1.000 12.68145 173 GLN A CA 1
ATOM 1371 C C . GLN A 1 173 ? 44.03200 53.95400 134.25200 1.000 12.16390 173 GLN A C 1
ATOM 1372 O O . GLN A 1 173 ? 43.17200 53.95200 135.13000 1.000 12.81076 173 GLN A O 1
ATOM 1378 N N . GLU A 1 174 ? 44.59500 55.05700 133.77600 1.000 13.38417 174 GLU A N 1
ATOM 1379 C CA . GLU A 1 174 ? 44.23600 56.38600 134.23500 1.000 10.26834 174 GLU A CA 1
ATOM 1380 C C . GLU A 1 174 ? 42.96000 56.87600 133.54600 1.000 13.62645 174 GLU A C 1
ATOM 1381 O O . GLU A 1 174 ? 42.98800 57.21900 132.36300 1.000 15.41753 174 GLU A O 1
ATOM 1387 N N . LEU A 1 175 ? 41.84700 56.90100 134.27000 1.000 10.82178 175 LEU A N 1
ATOM 1388 C CA . LEU A 1 175 ? 40.60200 57.39200 133.67700 1.000 10.82127 175 LEU A CA 1
ATOM 1389 C C . LEU A 1 175 ? 40.58600 58.90900 133.56200 1.000 13.97579 175 LEU A C 1
ATOM 1390 O O . LEU A 1 175 ? 40.02000 59.45900 132.61100 1.000 15.10952 175 LEU A O 1
ATOM 1395 N N . ALA A 1 176 ? 41.18200 59.57800 134.54800 1.000 12.72437 176 ALA A N 1
ATOM 1396 C CA . ALA A 1 176 ? 41.22100 61.04000 134.58000 1.000 13.37282 176 ALA A CA 1
ATOM 1397 C C . ALA A 1 176 ? 42.27400 61.51900 135.54100 1.000 13.65538 176 ALA A C 1
ATOM 1398 O O . ALA A 1 176 ? 42.56600 60.85900 136.52700 1.000 12.42927 176 ALA A O 1
ATOM 1400 N N . LYS A 1 177 ? 42.84100 62.68000 135.25800 1.000 15.61212 177 LYS A N 1
ATOM 1401 C CA . LYS A 1 177 ? 43.70900 63.33900 136.21800 1.000 13.56688 177 LYS A CA 1
ATOM 1402 C C . LYS A 1 177 ? 43.55900 64.82400 136.01600 1.000 17.17491 177 LYS A C 1
ATOM 1403 O O . LYS A 1 177 ? 43.31900 65.28300 134.90300 1.000 18.66048 177 LYS A O 1
ATOM 1409 N N . ASP A 1 178 ? 43.66700 65.58600 137.09200 1.000 12.10412 178 ASP A N 1
ATOM 1410 C CA . ASP A 1 178 ? 43.57700 67.03700 136.96500 1.000 11.43693 178 ASP A CA 1
ATOM 1411 C C . ASP A 1 178 ? 44.17200 67.66000 138.20300 1.000 12.46312 178 ASP A C 1
ATOM 1412 O O . ASP A 1 178 ? 44.34800 67.00000 139.23000 1.000 11.65769 178 ASP A O 1
ATOM 1417 N N . TYR A 1 179 ? 44.46200 68.94900 138.08600 1.000 12.37764 179 TYR A N 1
ATOM 1418 C CA . TYR A 1 179 ? 44.97200 69.74700 139.18400 1.000 11.40911 179 TYR A CA 1
ATOM 1419 C C . TYR A 1 179 ? 43.83400 70.26800 140.03700 1.000 11.47830 179 TYR A C 1
ATOM 1420 O O . TYR A 1 179 ? 42.92700 70.92700 139.52100 1.000 13.55572 179 TYR A O 1
ATOM 1429 N N . ALA A 1 180 ? 43.90300 70.00500 141.34500 1.000 10.04357 180 ALA A N 1
ATOM 1430 C CA . ALA A 1 180 ? 42.96100 70.62800 142.26500 1.000 8.52485 180 ALA A CA 1
ATOM 1431 C C . ALA A 1 180 ? 43.67500 71.49500 143.30100 1.000 10.55632 180 ALA A C 1
ATOM 1432 O O . ALA A 1 180 ? 43.04500 71.95100 144.24900 1.000 10.10693 180 ALA A O 1
ATOM 1434 N N . ASN A 1 181 ? 44.98200 71.71900 143.11000 1.000 10.36053 181 ASN A N 1
ATOM 1435 C CA . ASN A 1 181 ? 45.67800 72.84500 143.75900 1.000 9.61574 181 ASN A CA 1
ATOM 1436 C C . ASN A 1 181 ? 45.72800 72.75700 145.27700 1.000 10.33852 181 ASN A C 1
ATOM 1437 O O . ASN A 1 181 ? 45.79400 73.79200 145.95200 1.000 11.81580 181 ASN A O 1
ATOM 1442 N N . TRP A 1 182 ? 45.68500 71.51900 145.78800 1.000 9.79733 182 TRP A N 1
ATOM 1443 C CA . TRP A 1 182 ? 45.76900 71.20500 147.23000 1.000 8.47756 182 TRP A CA 1
ATOM 1444 C C . TRP A 1 182 ? 44.47700 71.52100 147.97200 1.000 11.22367 182 TRP A C 1
ATOM 1445 O O . TRP A 1 182 ? 44.42000 71.38400 149.20300 1.000 12.13158 182 TRP A O 1
ATOM 1456 N N A ASP A 1 183 ? 43.45000 71.89600 147.21700 0.460 10.07991 183 ASP A N 1
ATOM 1457 N N B ASP A 1 183 ? 43.44500 71.95600 147.24300 0.540 9.96347 183 ASP A N 1
ATOM 1458 C CA A ASP A 1 183 ? 42.21700 72.42400 147.78100 0.460 12.13610 183 ASP A CA 1
ATOM 1459 C CA B ASP A 1 183 ? 42.22100 72.49300 147.86200 0.540 12.03903 183 ASP A CA 1
ATOM 1460 C C A ASP A 1 183 ? 41.14900 71.34100 147.93700 0.460 11.31818 183 ASP A C 1
ATOM 1461 C C B ASP A 1 183 ? 41.05900 71.50300 147.89800 0.540 11.28745 183 ASP A C 1
ATOM 1462 O O A ASP A 1 183 ? 40.93700 70.51700 147.04600 0.460 12.44283 183 ASP A O 1
ATOM 1463 O O B ASP A 1 183 ? 40.67200 70.93500 146.87800 0.540 10.69999 183 ASP A O 1
ATOM 1472 N N . ARG A 1 184 ? 40.48000 71.35000 149.08300 1.000 11.82453 184 ARG A N 1
ATOM 1473 C CA A ARG A 1 184 ? 39.40100 70.41100 149.35100 0.550 11.31580 184 ARG A CA 1
ATOM 1474 C CA B ARG A 1 184 ? 39.40500 70.40300 149.32500 0.450 11.24488 184 ARG A CA 1
ATOM 1475 C C . ARG A 1 184 ? 38.19900 70.64100 148.42300 1.000 13.00964 184 ARG A C 1
ATOM 1476 O O . ARG A 1 184 ? 37.71400 69.72000 147.78300 1.000 11.19311 184 ARG A O 1
ATOM 1491 N N . VAL A 1 185 ? 37.72900 71.88200 148.34700 1.000 12.48193 185 VAL A N 1
ATOM 1492 C CA . VAL A 1 185 ? 36.51200 72.14800 147.58000 1.000 12.90192 185 VAL A CA 1
ATOM 1493 C C . VAL A 1 185 ? 36.75000 71.90600 146.09400 1.000 12.92886 185 VAL A C 1
ATOM 1494 O O . VAL A 1 185 ? 35.89000 71.33000 145.40900 1.000 11.54736 185 VAL A O 1
ATOM 1498 N N . THR A 1 186 ? 37.91500 72.30200 145.59200 1.000 10.90822 186 THR A N 1
ATOM 1499 C CA . THR A 1 186 ? 38.21700 72.05800 144.17800 1.000 9.83284 186 THR A CA 1
ATOM 1500 C C . THR A 1 186 ? 38.25600 70.56700 143.85900 1.000 11.01162 186 THR A C 1
ATOM 1501 O O . THR A 1 186 ? 37.72400 70.11800 142.84100 1.000 10.79342 186 THR A O 1
ATOM 1505 N N . ALA A 1 187 ? 38.88600 69.79100 144.73400 1.000 10.69672 187 ALA A N 1
ATOM 1506 C CA . ALA A 1 187 ? 38.93400 68.35100 144.55300 1.000 9.49555 187 ALA A CA 1
ATOM 1507 C C . ALA A 1 187 ? 37.53300 67.74400 144.58200 1.000 11.17765 187 ALA A C 1
ATOM 1508 O O . ALA A 1 187 ? 37.21200 66.86300 143.79100 1.000 10.95204 187 ALA A O 1
ATOM 1510 N N . HIS A 1 188 ? 36.70900 68.21800 145.50800 1.000 9.56775 188 HIS A N 1
ATOM 1511 C CA . HIS A 1 188 ? 35.31800 67.78100 145.56900 1.000 9.10748 188 HIS A CA 1
ATOM 1512 C C . HIS A 1 188 ? 34.63100 67.98900 144.22700 1.000 10.55110 188 HIS A C 1
ATOM 1513 O O . HIS A 1 188 ? 33.96000 67.08600 143.72400 1.000 11.88774 188 HIS A O 1
ATOM 1520 N N . ASP A 1 189 ? 34.81200 69.17600 143.65600 1.000 10.29272 189 ASP A N 1
ATOM 1521 C CA . ASP A 1 189 ? 34.12800 69.52200 142.42000 1.000 12.01818 189 ASP A CA 1
ATOM 1522 C C . ASP A 1 189 ? 34.65400 68.67500 141.25400 1.000 14.21029 189 ASP A C 1
ATOM 1523 O O . ASP A 1 189 ? 33.86700 68.20900 140.41600 1.000 14.48342 189 ASP A O 1
ATOM 1528 N N . LYS A 1 190 ? 35.97100 68.46500 141.20000 1.000 12.07483 190 LYS A N 1
ATOM 1529 C CA . LYS A 1 190 ? 36.54600 67.61300 140.15300 1.000 11.47356 190 LYS A CA 1
ATOM 1530 C C . LYS A 1 190 ? 36.00200 66.18800 140.25700 1.000 11.13547 190 LYS A C 1
ATOM 1531 O O . LYS A 1 190 ? 35.58700 65.58100 139.25800 1.000 13.11760 190 LYS A O 1
ATOM 1537 N N . MET A 1 191 ? 35.99500 65.65400 141.47300 1.000 9.64076 191 MET A N 1
ATOM 1538 C CA . MET A 1 191 ? 35.57400 64.27600 141.70100 1.000 8.50452 191 MET A CA 1
ATOM 1539 C C . MET A 1 191 ? 34.09400 64.09000 141.38500 1.000 11.44168 191 MET A C 1
ATOM 1540 O O . MET A 1 191 ? 33.70700 63.06400 140.82300 1.000 11.71718 191 MET A O 1
ATOM 1545 N N . ALA A 1 192 ? 33.26000 65.07200 141.74200 1.000 9.65125 192 ALA A N 1
ATOM 1546 C CA . ALA A 1 192 ? 31.83400 64.96500 141.46700 1.000 12.36653 192 ALA A CA 1
ATOM 1547 C C . ALA A 1 192 ? 31.58400 64.84300 139.96500 1.000 13.45483 192 ALA A C 1
ATOM 1548 O O . ALA A 1 192 ? 30.72500 64.06000 139.53100 1.000 13.74291 192 ALA A O 1
ATOM 1550 N N . ALA A 1 193 ? 32.32600 65.62200 139.18000 1.000 13.23468 193 ALA A N 1
ATOM 1551 C CA . ALA A 1 193 ? 32.16900 65.61200 137.72900 1.000 12.82000 193 ALA A CA 1
ATOM 1552 C C . ALA A 1 193 ? 32.64000 64.27000 137.15800 1.000 14.12775 193 ALA A C 1
ATOM 1553 O O . ALA A 1 193 ? 31.99100 63.68300 136.28400 1.000 15.06674 193 ALA A O 1
ATOM 1555 N N . TRP A 1 194 ? 33.77700 63.78000 137.64400 1.000 11.38833 194 TRP A N 1
ATOM 1556 C CA . TRP A 1 194 ? 34.22300 62.45200 137.25200 1.000 10.56339 194 TRP A CA 1
ATOM 1557 C C . TRP A 1 194 ? 33.19400 61.36500 137.57700 1.000 12.96463 194 TRP A C 1
ATOM 1558 O O . TRP A 1 194 ? 32.99800 60.45000 136.77900 1.000 12.65521 194 TRP A O 1
ATOM 1569 N N . LEU A 1 195 ? 32.54300 61.45000 138.73400 1.000 11.31863 195 LEU A N 1
ATOM 1570 C CA . LEU A 1 195 ? 31.55800 60.42400 139.10300 1.000 12.35551 195 LEU A CA 1
ATOM 1571 C C . LEU A 1 195 ? 30.35300 60.45100 138.15800 1.000 13.72980 195 LEU A C 1
ATOM 1572 O O . LEU A 1 195 ? 29.79100 59.40800 137.82100 1.000 14.06917 195 LEU A O 1
ATOM 1577 N N A SER A 1 196 ? 29.96100 61.64400 137.72900 0.540 14.54732 196 SER A N 1
ATOM 1578 N N B SER A 1 196 ? 29.96500 61.64500 137.72500 0.460 14.54342 196 SER A N 1
ATOM 1579 C CA A SER A 1 196 ? 28.88500 61.75500 136.75600 0.540 13.54384 196 SER A CA 1
ATOM 1580 C CA B SER A 1 196 ? 28.88500 61.76900 136.75400 0.460 13.58601 196 SER A CA 1
ATOM 1581 C C A SER A 1 196 ? 29.28900 61.13500 135.41700 0.540 15.27167 196 SER A C 1
ATOM 1582 C C B SER A 1 196 ? 29.28000 61.16600 135.40500 0.460 15.27910 196 SER A C 1
ATOM 1583 O O A SER A 1 196 ? 28.48900 60.46500 134.75900 0.540 17.24119 196 SER A O 1
ATOM 1584 O O B SER A 1 196 ? 28.46200 60.54000 134.72700 0.460 17.21023 196 SER A O 1
ATOM 1589 N N . SER A 1 197 ? 30.53400 61.36500 135.01700 1.000 12.46807 197 SER A N 1
ATOM 1590 C CA . SER A 1 197 ? 31.01400 60.88200 133.71900 1.000 14.72097 197 SER A CA 1
ATOM 1591 C C . SER A 1 197 ? 31.27700 59.37900 133.67300 1.000 16.72280 197 SER A C 1
ATOM 1592 O O . SER A 1 197 ? 30.90300 58.71600 132.70700 1.000 18.18297 197 SER A O 1
ATOM 1595 N N . PHE A 1 198 ? 31.93300 58.85200 134.71400 1.000 13.79676 198 PHE A N 1
ATOM 1596 C CA . PHE A 1 198 ? 32.50500 57.50600 134.66200 1.000 16.44545 198 PHE A CA 1
ATOM 1597 C C . PHE A 1 198 ? 31.88200 56.58600 135.69000 1.000 26.23718 198 PHE A C 1
ATOM 1598 O O . PHE A 1 198 ? 31.92700 55.36000 135.54600 1.000 25.49598 198 PHE A O 1
ATOM 1606 N N . GLY A 1 199 ? 31.32300 57.17500 136.74100 1.000 18.25516 199 GLY A N 1
ATOM 1607 C CA . GLY A 1 199 ? 30.57500 56.40500 137.71400 1.000 32.74413 199 GLY A CA 1
ATOM 1608 C C . GLY A 1 199 ? 31.30100 55.20700 138.28700 1.000 21.25576 199 GLY A C 1
ATOM 1609 O O . GLY A 1 199 ? 32.40700 55.32200 138.84900 1.000 21.81697 199 GLY A O 1
ATOM 1610 N N . ASP A 1 200 ? 30.69700 54.03700 138.12600 1.000 22.37872 200 ASP A N 1
ATOM 1611 C CA A ASP A 1 200 ? 31.24100 52.85300 138.77800 0.590 24.24279 200 ASP A CA 1
ATOM 1612 C CA B ASP A 1 200 ? 31.20800 52.82500 138.74500 0.410 24.27645 200 ASP A CA 1
ATOM 1613 C C . ASP A 1 200 ? 32.46200 52.30400 138.04900 1.000 18.98391 200 ASP A C 1
ATOM 1614 O O . ASP A 1 200 ? 32.97500 51.25900 138.41600 1.000 25.18487 200 ASP A O 1
ATOM 1623 N N . LYS A 1 201 ? 32.95000 53.01900 137.03700 1.000 15.84099 201 LYS A N 1
ATOM 1624 C CA . LYS A 1 201 ? 34.20100 52.59900 136.39600 1.000 13.48054 201 LYS A CA 1
ATOM 1625 C C . LYS A 1 201 ? 35.41500 52.87000 137.29000 1.000 13.12435 201 LYS A C 1
ATOM 1626 O O . LYS A 1 201 ? 36.44500 52.20100 137.15500 1.000 12.91465 201 LYS A O 1
ATOM 1632 N N . ILE A 1 202 ? 35.30100 53.85800 138.17700 1.000 13.53865 202 ILE A N 1
ATOM 1633 C CA . ILE A 1 202 ? 36.42000 54.25100 139.01900 1.000 11.03754 202 ILE A CA 1
ATOM 1634 C C . ILE A 1 202 ? 36.65600 53.20100 140.10000 1.000 12.47079 202 ILE A C 1
ATOM 1635 O O . ILE A 1 202 ? 35.73700 52.88200 140.86000 1.000 16.38738 202 ILE A O 1
ATOM 1640 N N . GLU A 1 203 ? 37.88500 52.68600 140.17600 1.000 12.92321 203 GLU A N 1
ATOM 1641 C CA . GLU A 1 203 ? 38.20300 51.62800 141.13300 1.000 12.30975 203 GLU A CA 1
ATOM 1642 C C . GLU A 1 203 ? 39.15300 52.08100 142.23300 1.000 13.46980 203 GLU A C 1
ATOM 1643 O O . GLU A 1 203 ? 39.30600 51.39600 143.24500 1.000 14.18843 2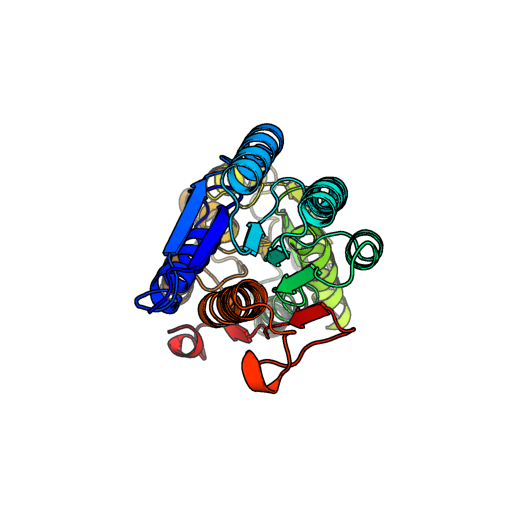03 GLU A O 1
ATOM 1649 N N . ALA A 1 204 ? 39.78100 53.23500 142.04900 1.000 11.68166 204 ALA A N 1
ATOM 1650 C CA . ALA A 1 204 ? 40.76300 53.73300 143.00100 1.000 10.65839 204 ALA A CA 1
ATOM 1651 C C . ALA A 1 204 ? 40.94300 55.23800 142.83500 1.000 10.66882 204 ALA A C 1
ATOM 1652 O O . ALA A 1 204 ? 40.87300 55.76400 141.72100 1.000 12.81265 204 ALA A O 1
ATOM 1654 N N . VAL A 1 205 ? 41.16600 55.93800 143.94500 1.000 10.00787 205 VAL A N 1
ATOM 1655 C CA . VAL A 1 205 ? 41.40000 57.37600 143.90900 1.000 9.10138 205 VAL A CA 1
ATOM 1656 C C . VAL A 1 205 ? 42.71900 57.69500 144.57700 1.000 11.19703 205 VAL A C 1
ATOM 1657 O O . VAL A 1 205 ? 42.91000 57.36000 145.74600 1.000 10.19690 205 VAL A O 1
ATOM 1661 N N . PHE A 1 206 ? 43.61300 58.34000 143.83800 1.000 8.38564 206 PHE A N 1
ATOM 1662 C CA . PHE A 1 206 ? 44.86100 58.88800 144.39500 1.000 8.64593 206 PHE A CA 1
ATOM 1663 C C . PHE A 1 206 ? 44.73200 60.39700 144.50600 1.000 9.73803 206 PHE A C 1
ATOM 1664 O O . PHE A 1 206 ? 44.29400 61.05100 143.55900 1.000 10.77700 206 PHE A O 1
ATOM 1672 N N . ALA A 1 207 ? 45.13600 60.95900 145.64600 1.000 8.27460 207 ALA A N 1
ATOM 1673 C CA . ALA A 1 207 ? 45.22600 62.42100 145.77200 1.000 8.61512 207 ALA A CA 1
ATOM 1674 C C . ALA A 1 207 ? 46.59400 62.80800 146.30900 1.000 9.44727 207 ALA A C 1
ATOM 1675 O O . ALA A 1 207 ? 47.12500 62.14500 147.20800 1.000 9.35722 207 ALA A O 1
ATOM 1677 N N . ASN A 1 208 ? 47.15500 63.89700 145.79200 1.000 9.13693 208 ASN A N 1
ATOM 1678 C CA . ASN A 1 208 ? 48.49700 64.28600 146.21800 1.000 9.32355 208 ASN A CA 1
ATOM 1679 C C . ASN A 1 208 ? 48.51600 64.79300 147.67700 1.000 9.59167 208 ASN A C 1
ATOM 1680 O O . ASN A 1 208 ? 49.59000 64.89700 148.26700 1.000 9.82863 208 ASN A O 1
ATOM 1685 N N . ASN A 1 209 ? 47.36500 65.15600 148.25200 1.000 9.03698 209 ASN A N 1
ATOM 1686 C CA . ASN A 1 209 ? 47.33900 65.46500 149.68800 1.000 8.52122 209 ASN A CA 1
ATOM 1687 C C . ASN A 1 209 ? 46.00300 65.09200 150.31900 1.000 9.78687 209 ASN A C 1
ATOM 1688 O O . ASN A 1 209 ? 45.05300 64.70500 149.63000 1.000 11.70868 209 ASN A O 1
ATOM 1693 N N . ASP A 1 210 ? 45.95400 65.20100 151.64200 1.000 9.94855 210 ASP A N 1
ATOM 1694 C CA . ASP A 1 210 ? 44.76700 64.80500 152.38800 1.000 10.02156 210 ASP A CA 1
ATOM 1695 C C . ASP A 1 210 ? 43.58100 65.70200 152.09600 1.000 11.08651 210 ASP A C 1
ATOM 1696 O O . ASP A 1 210 ? 42.47000 65.21400 151.97800 1.000 11.61760 210 ASP A O 1
ATOM 1701 N N . ASP A 1 211 ? 43.79700 67.00900 151.98700 1.000 10.51007 211 ASP A N 1
ATOM 1702 C CA . ASP A 1 211 ? 42.64300 67.87900 151.76700 1.000 10.78698 211 ASP A CA 1
ATOM 1703 C C . ASP A 1 211 ? 41.93000 67.51000 150.46800 1.000 11.15806 211 ASP A C 1
ATOM 1704 O O . ASP A 1 211 ? 40.70500 67.47600 150.41700 1.000 10.53771 211 ASP A O 1
ATOM 1709 N N . MET A 1 212 ? 42.68800 67.19300 149.42600 1.000 10.86274 212 MET A N 1
ATOM 1710 C CA . MET A 1 212 ? 42.05200 66.79000 148.17600 1.000 9.00911 212 MET A CA 1
ATOM 1711 C C . MET A 1 212 ? 41.39500 65.42000 148.31400 1.000 9.42873 212 MET A C 1
ATOM 1712 O O . MET A 1 212 ? 40.31600 65.19200 147.76500 1.000 10.10590 212 MET A O 1
ATOM 1717 N N . ALA A 1 213 ? 42.03500 64.50700 149.04600 1.000 8.72945 213 ALA A N 1
ATOM 1718 C CA . ALA A 1 213 ? 41.42500 63.19400 149.27900 1.000 8.29925 213 ALA A CA 1
ATOM 1719 C C . ALA A 1 213 ? 40.09400 63.35400 150.00000 1.000 9.06254 213 ALA A C 1
ATOM 1720 O O . ALA A 1 213 ? 39.12500 62.65900 149.67900 1.000 10.20352 213 ALA A O 1
ATOM 1722 N N . LEU A 1 214 ? 40.04600 64.28700 150.95900 1.000 9.04904 214 LEU A N 1
ATOM 1723 C CA . LEU A 1 214 ? 38.84000 64.52300 151.75500 1.000 10.89581 214 LEU A CA 1
ATOM 1724 C C . LEU A 1 214 ? 37.71900 65.10800 150.91800 1.000 11.35900 214 LEU A C 1
ATOM 1725 O O . LEU A 1 214 ? 36.55800 64.75100 151.09500 1.000 11.62832 214 LEU A O 1
ATOM 1730 N N . GLY A 1 215 ? 38.07000 66.00300 150.00100 1.000 10.52307 215 GLY A N 1
ATOM 1731 C CA . GLY A 1 215 ? 37.08800 66.53900 149.06900 1.000 11.49853 215 GLY A CA 1
ATOM 1732 C C . GLY A 1 215 ? 36.55300 65.43800 148.16900 1.000 12.54479 215 GLY A C 1
ATOM 1733 O O . GLY A 1 215 ? 35.34300 65.38300 147.91400 1.000 11.53736 215 GLY A O 1
ATOM 1734 N N . ALA A 1 216 ? 37.44300 64.56900 147.68800 1.000 9.56877 216 ALA A N 1
ATOM 1735 C CA . ALA A 1 216 ? 37.01500 63.42700 146.88300 1.000 9.37833 216 ALA A CA 1
ATOM 1736 C C . ALA A 1 216 ? 36.08400 62.51500 147.69000 1.000 12.40837 216 ALA A C 1
ATOM 1737 O O . ALA A 1 216 ? 35.05600 62.05900 147.17500 1.000 11.75691 216 ALA A O 1
ATOM 1739 N N . ILE A 1 217 ? 36.42100 62.27300 148.95600 1.000 11.75506 217 ILE A N 1
ATOM 1740 C CA . ILE A 1 217 ? 35.58600 61.43500 149.80500 1.000 11.27184 217 ILE A CA 1
ATOM 1741 C C . ILE A 1 217 ? 34.19300 62.04600 149.96900 1.000 11.44568 217 ILE A C 1
ATOM 1742 O O . ILE A 1 217 ? 33.19600 61.32500 149.96700 1.000 12.17562 217 ILE A O 1
ATOM 1747 N N . GLU A 1 218 ? 34.09500 63.36900 150.07400 1.000 11.50708 218 GLU A N 1
ATOM 1748 C CA A GLU A 1 218 ? 32.78400 63.99800 150.21200 0.450 11.93116 218 GLU A CA 1
ATOM 1749 C CA B GLU A 1 218 ? 32.78000 63.99000 150.21100 0.550 11.91634 218 GLU A CA 1
ATOM 1750 C C . GLU A 1 218 ? 31.95100 63.82700 148.93800 1.000 13.52607 218 GLU A C 1
ATOM 1751 O O . GLU A 1 218 ? 30.74400 63.62000 149.01100 1.000 12.72110 218 GLU A O 1
ATOM 1762 N N . ALA A 1 219 ? 32.59500 63.91500 147.77400 1.000 11.12937 219 ALA A N 1
ATOM 1763 C CA . ALA A 1 219 ? 31.87600 63.68600 146.52700 1.000 10.35538 219 ALA A CA 1
ATOM 1764 C C . ALA A 1 219 ? 31.42600 62.22700 146.44100 1.000 13.21366 219 ALA A C 1
ATOM 1765 O O . ALA A 1 219 ? 30.31300 61.93600 145.99400 1.000 11.96184 219 ALA A O 1
ATOM 1767 N N . LEU A 1 220 ? 32.29000 61.32200 146.88800 1.000 11.15417 220 LEU A N 1
ATOM 1768 C CA . LEU A 1 220 ? 31.95200 59.90000 146.89900 1.000 9.65035 220 LEU A CA 1
ATOM 1769 C C . LEU A 1 220 ? 30.79100 59.60300 147.84100 1.000 13.20994 220 LEU A C 1
ATOM 1770 O O . LEU A 1 220 ? 29.87100 58.86800 147.48400 1.000 14.22508 220 LEU A O 1
ATOM 1775 N N . LYS A 1 221 ? 30.82000 60.16800 149.04800 1.000 13.17255 221 LYS A N 1
ATOM 1776 C CA . LYS A 1 221 ? 29.68000 60.02300 149.95900 1.000 16.28658 221 LYS A CA 1
ATOM 1777 C C . LYS A 1 221 ? 28.37000 60.49800 149.31100 1.000 17.97031 221 LYS A C 1
ATOM 1778 O O . LYS A 1 221 ? 27.34100 59.80400 149.35400 1.000 17.65454 221 LYS A O 1
ATOM 1784 N N . SER A 1 222 ? 28.42600 61.67900 148.70600 1.000 14.35359 222 SER A N 1
ATOM 1785 C CA . SER A 1 222 ? 27.25900 62.27000 148.05300 1.000 14.16539 222 SER A CA 1
ATOM 1786 C C . SER A 1 222 ? 26.67000 61.33900 146.99100 1.000 17.38001 222 SER A C 1
ATOM 1787 O O . SER A 1 222 ? 25.44600 61.30900 146.78700 1.000 19.14233 222 SER A O 1
ATOM 1790 N N . ALA A 1 223 ? 27.54000 60.57600 146.33900 1.000 13.51259 223 ALA A N 1
ATOM 1791 C CA . ALA A 1 223 ? 27.14300 59.63600 145.29200 1.000 19.02214 223 ALA A CA 1
ATOM 1792 C C . ALA A 1 223 ? 26.84800 58.22500 145.82000 1.000 19.25439 223 ALA A C 1
ATOM 1793 O O . ALA A 1 223 ? 26.65500 57.29900 145.03300 1.000 23.85956 223 ALA A O 1
ATOM 1795 N N . GLY A 1 224 ? 26.83700 58.05300 147.14000 1.000 17.23893 224 GLY A N 1
ATOM 1796 C CA . GLY A 1 224 ? 26.39500 56.79500 147.72500 1.000 20.45821 224 GLY A CA 1
ATOM 1797 C C . GLY A 1 224 ? 27.44500 55.84200 148.27600 1.000 27.82735 224 GLY A C 1
ATOM 1798 O O . GLY A 1 224 ? 27.10200 54.74700 148.74100 1.000 27.28555 224 GLY A O 1
ATOM 1799 N N . TYR A 1 225 ? 28.71300 56.24400 148.23700 1.000 23.26463 225 TYR A N 1
ATOM 1800 C CA . TYR A 1 225 ? 29.79600 55.41600 148.76900 1.000 19.78417 225 TYR A CA 1
ATOM 1801 C C . TYR A 1 225 ? 29.90200 55.50200 150.28700 1.000 20.37164 225 TYR A C 1
ATOM 1802 O O . TYR A 1 225 ? 29.43200 56.46200 150.90000 1.000 21.04488 225 TYR A O 1
ATOM 1811 N N . PHE A 1 226 ? 30.50400 54.47300 150.87500 1.000 18.70059 226 PHE A N 1
ATOM 1812 C CA . PHE A 1 226 ? 30.85100 54.43200 152.29600 1.000 19.19786 226 PHE A CA 1
ATOM 1813 C C . PHE A 1 226 ? 29.62900 54.30200 153.19300 1.000 23.23498 226 PHE A C 1
ATOM 1814 O O . PHE A 1 226 ? 29.67400 54.63000 154.37600 1.000 26.15569 226 PHE A O 1
ATOM 1822 N N . THR A 1 227 ? 28.54600 53.81700 152.60400 1.000 24.47763 227 THR A N 1
ATOM 1823 C CA . THR A 1 227 ? 27.37900 53.35000 153.34400 1.000 35.34209 227 THR A CA 1
ATOM 1824 C C . THR A 1 227 ? 26.93400 52.06400 152.66400 1.000 41.50180 227 THR A C 1
ATOM 1825 O O . THR A 1 227 ? 27.13000 51.89900 151.45700 1.000 43.53884 227 THR A O 1
ATOM 1829 N N . GLY A 1 228 ? 26.34500 51.14600 153.41800 1.000 47.90193 228 GLY A N 1
ATOM 1830 C CA . GLY A 1 228 ? 26.12700 49.81700 152.87900 1.000 51.60259 228 GLY A CA 1
ATOM 1831 C C . GLY A 1 228 ? 27.48800 49.21400 152.58900 1.000 46.50625 228 GLY A C 1
ATOM 1832 O O . GLY A 1 228 ? 28.44100 49.47000 153.32100 1.000 48.02004 228 GLY A O 1
ATOM 1833 N N . LYS A 1 230 ? 29.18300 49.67000 149.67100 1.000 55.38095 230 LYS A N 1
ATOM 1834 C CA . LYS A 1 230 ? 29.70300 50.36600 148.49100 1.000 37.57965 230 LYS A CA 1
ATOM 1835 C C . LYS A 1 230 ? 30.98000 51.14000 148.81100 1.000 37.01856 230 LYS A C 1
ATOM 1836 O O . LYS A 1 230 ? 30.93900 52.20400 149.42700 1.000 33.40955 230 LYS A O 1
ATOM 1842 N N . TYR A 1 231 ? 32.10900 50.61500 148.35400 1.000 27.58256 231 TYR A N 1
ATOM 1843 C CA . TYR A 1 231 ? 33.40200 51.08400 148.82900 1.000 25.28167 231 TYR A CA 1
ATOM 1844 C C . TYR A 1 231 ? 34.36100 51.39500 147.69200 1.000 19.40596 231 TYR A C 1
ATOM 1845 O O . TYR A 1 231 ? 34.28300 50.78700 146.63000 1.000 19.34640 231 TYR A O 1
ATOM 1854 N N . ILE A 1 232 ? 35.26600 52.34500 147.92800 1.000 15.65748 232 ILE A N 1
ATOM 1855 C CA . ILE A 1 232 ? 36.33400 52.64000 146.98600 1.000 16.19991 232 ILE A CA 1
ATOM 1856 C C . ILE A 1 232 ? 37.55400 53.06900 147.80100 1.000 13.32156 232 ILE A C 1
ATOM 1857 O O . ILE A 1 232 ? 37.42200 53.82800 148.75800 1.000 14.82903 232 ILE A O 1
ATOM 1862 N N . PRO A 1 233 ? 38.74500 52.56200 147.44600 1.000 11.15061 233 PRO A N 1
ATOM 1863 C CA . PRO A 1 233 ? 39.94100 52.97200 148.19500 1.000 10.45466 233 PRO A CA 1
ATOM 1864 C C . PRO A 1 233 ? 40.43800 54.34600 147.76800 1.000 11.80295 233 PRO A C 1
ATOM 1865 O O . PRO A 1 233 ? 40.58900 54.62600 146.57600 1.000 10.84166 233 PRO A O 1
ATOM 1869 N N . VAL A 1 234 ? 40.68200 55.20300 148.75600 1.000 9.33197 234 VAL A N 1
ATOM 1870 C CA . VAL A 1 234 ? 41.17500 56.55200 148.53700 1.000 9.82468 234 VAL A CA 1
ATOM 1871 C C . VAL A 1 234 ? 42.45000 56.70700 149.34200 1.000 9.93999 234 VAL A C 1
ATOM 1872 O O . VAL A 1 234 ? 42.47200 56.34600 150.52000 1.000 11.25415 234 VAL A O 1
ATOM 1876 N N . VAL A 1 235 ? 43.50400 57.25500 148.73300 1.000 10.37210 235 VAL A N 1
ATOM 1877 C CA . VAL A 1 235 ? 44.75600 57.49200 149.45400 1.000 8.46172 235 VAL A CA 1
ATOM 1878 C C . VAL A 1 235 ? 45.18900 58.95400 149.31700 1.000 13.20851 235 VAL A C 1
ATOM 1879 O O . VAL A 1 235 ? 44.97100 59.58500 148.27800 1.000 14.78227 235 VAL A O 1
ATOM 1883 N N . GLY A 1 236 ? 45.75900 59.49900 150.39200 1.000 9.34201 236 GLY A N 1
ATOM 1884 C CA . GLY A 1 236 ? 46.27300 60.86200 150.38900 1.000 9.70052 236 GLY A CA 1
ATOM 1885 C C . GLY A 1 236 ? 47.69700 60.96500 150.90000 1.000 9.49105 236 GLY A C 1
ATOM 1886 O O . GLY A 1 236 ? 48.41500 59.96100 150.95800 1.000 10.52604 236 GLY A O 1
ATOM 1887 N N . VAL A 1 237 ? 48.11200 62.19100 151.23800 1.000 11.00825 237 VAL A N 1
ATOM 1888 C CA . VAL A 1 237 ? 49.39600 62.46500 151.89300 1.000 10.82437 237 VAL A CA 1
ATOM 1889 C C . VAL A 1 237 ? 49.18200 63.60400 152.88800 1.000 10.28701 237 VAL A C 1
ATOM 1890 O O . VAL A 1 237 ? 48.54400 64.59700 152.52300 1.000 11.27485 237 VAL A O 1
ATOM 1894 N N . ASP A 1 238 ? 49.68900 63.42400 154.11500 1.000 9.97675 238 ASP A N 1
ATOM 1895 C CA . ASP A 1 238 ? 49.96800 64.46100 155.12900 1.000 11.52969 238 ASP A CA 1
ATOM 1896 C C . ASP A 1 238 ? 49.71500 63.91200 156.52700 1.000 12.64689 238 ASP A C 1
ATOM 1897 O O . ASP A 1 238 ? 50.48100 64.17400 157.44800 1.000 12.66131 238 ASP A O 1
ATOM 1902 N N . ALA A 1 239 ? 48.61100 63.18500 156.68000 1.000 11.77564 239 ALA A N 1
ATOM 1903 C CA . ALA A 1 239 ? 48.12200 62.73300 157.99000 1.000 13.32518 239 ALA A CA 1
ATOM 1904 C C . ALA A 1 239 ? 47.78100 63.93300 158.88400 1.000 16.54798 239 ALA A C 1
ATOM 1905 O O . ALA A 1 239 ? 48.16500 64.00400 160.05900 1.000 16.65185 239 ALA A O 1
ATOM 1907 N N . THR A 1 240 ? 47.05700 64.88700 158.30000 1.000 16.24992 240 THR A N 1
ATOM 1908 C CA . THR A 1 240 ? 46.48800 65.99400 159.05800 1.000 15.90006 240 THR A CA 1
ATOM 1909 C C . THR A 1 240 ? 45.41500 65.45800 159.99400 1.000 13.82922 240 THR A C 1
ATOM 1910 O O . THR A 1 240 ? 45.00700 64.30200 159.88100 1.000 16.03064 240 THR A O 1
ATOM 1914 N N . ALA A 1 241 ? 44.95500 66.30000 160.91500 1.000 15.56960 241 ALA A N 1
ATOM 1915 C CA . ALA A 1 241 ? 43.90200 65.88700 161.83500 1.000 16.73880 241 ALA A CA 1
ATOM 1916 C C . ALA A 1 241 ? 42.65200 65.36400 161.08800 1.000 12.90609 241 ALA A C 1
ATOM 1917 O O . ALA A 1 241 ? 42.17700 64.26900 161.39600 1.000 18.17468 241 ALA A O 1
ATOM 1919 N N . PRO A 1 242 ? 42.13800 66.11100 160.08700 1.000 16.93276 242 PRO A N 1
ATOM 1920 C CA . PRO A 1 242 ? 40.98400 65.51000 159.40400 1.000 16.90491 242 PRO A CA 1
ATOM 1921 C C . PRO A 1 242 ? 41.34400 64.29400 158.54400 1.000 16.21152 242 PRO A C 1
ATOM 1922 O O . PRO A 1 242 ? 40.49400 63.43100 158.34800 1.000 16.23645 242 PRO A O 1
ATOM 1926 N N . GLY A 1 243 ? 42.58100 64.20700 158.06100 1.000 17.21170 243 GLY A N 1
ATOM 1927 C CA . GLY A 1 243 ? 43.00200 62.99500 157.37400 1.000 16.90856 243 GLY A CA 1
ATOM 1928 C C . GLY A 1 243 ? 42.96800 61.78500 158.30400 1.000 13.55639 243 GLY A C 1
ATOM 1929 O O . GLY A 1 243 ? 42.44000 60.72000 157.96300 1.000 14.24204 243 GLY A O 1
ATOM 1930 N N . ILE A 1 244 ? 43.53400 61.95400 159.49700 1.000 15.17185 244 ILE A N 1
ATOM 1931 C CA . ILE A 1 244 ? 43.54600 60.89700 160.49900 1.000 17.10479 244 ILE A CA 1
ATOM 1932 C C . ILE A 1 244 ? 42.11900 60.49200 160.83800 1.000 15.47380 244 ILE A C 1
ATOM 1933 O O . ILE A 1 244 ? 41.80500 59.30500 160.94000 1.000 13.63869 244 ILE A O 1
ATOM 1938 N N . GLN A 1 245 ? 41.24100 61.47700 160.98100 1.000 17.82534 245 GLN A N 1
ATOM 1939 C CA . GLN A 1 245 ? 39.85300 61.17300 161.28500 1.000 19.16926 245 GLN A CA 1
ATOM 1940 C C . GLN A 1 245 ? 39.19400 60.32800 160.18400 1.000 16.63417 245 GLN A C 1
ATOM 1941 O O . GLN A 1 245 ? 38.41100 59.42000 160.48800 1.000 19.07902 245 GLN A O 1
ATOM 1947 N N . ALA A 1 246 ? 39.52700 60.59500 158.91800 1.000 14.03681 246 ALA A N 1
ATOM 1948 C CA . ALA A 1 246 ? 38.93800 59.82800 157.81600 1.000 14.83584 246 ALA A CA 1
ATOM 1949 C C . ALA A 1 246 ? 39.47900 58.39800 157.78200 1.000 13.17296 246 ALA A C 1
ATOM 1950 O O . ALA A 1 246 ? 38.76600 57.47200 157.38900 1.000 15.08687 246 ALA A O 1
ATOM 1952 N N . ILE A 1 247 ? 40.73600 58.21100 158.19600 1.000 14.00351 247 ILE A N 1
ATOM 1953 C CA . ILE A 1 247 ? 41.27400 56.85900 158.34700 1.000 15.45988 247 ILE A CA 1
ATOM 1954 C C . ILE A 1 247 ? 40.47200 56.10600 159.39900 1.000 16.95846 247 ILE A C 1
ATOM 1955 O O . ILE A 1 247 ? 40.10000 54.95300 159.21200 1.000 17.49379 247 ILE A O 1
ATOM 1960 N N . LYS A 1 248 ? 40.20200 56.77700 160.50900 1.000 17.51525 248 LYS A N 1
ATOM 1961 C CA . LYS A 1 248 ? 39.43400 56.16800 161.58000 1.000 19.11212 248 LYS A CA 1
ATOM 1962 C C . LYS A 1 248 ? 37.99300 55.87800 161.14600 1.000 25.70163 248 LYS A C 1
ATOM 1963 O O . LYS A 1 248 ? 37.43200 54.85100 161.53900 1.000 25.74700 248 LYS A O 1
ATOM 1969 N N . ASP A 1 249 ? 37.41900 56.77500 160.34000 1.000 20.42975 2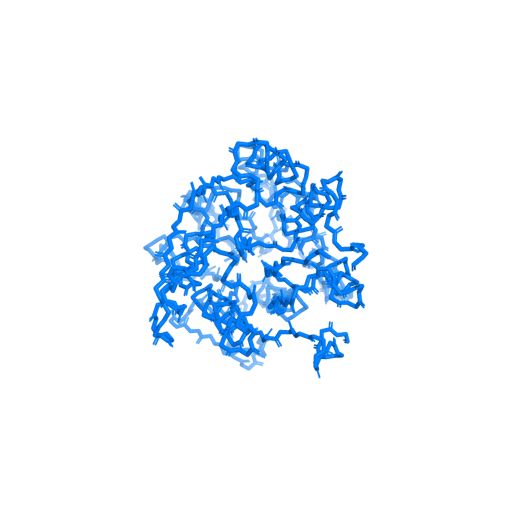49 ASP A N 1
ATOM 1970 C CA . ASP A 1 249 ? 36.05000 56.63500 159.81400 1.000 23.78894 249 ASP A CA 1
ATOM 1971 C C . ASP A 1 249 ? 35.94300 55.49100 158.80200 1.000 19.50980 249 ASP A C 1
ATOM 1972 O O . ASP A 1 249 ? 34.84300 55.02600 158.48800 1.000 22.88699 249 ASP A O 1
ATOM 1977 N N . GLY A 1 250 ? 37.08500 55.07900 158.26300 1.000 16.75118 250 GLY A N 1
ATOM 1978 C CA . GLY A 1 250 ? 37.13200 54.04400 157.24400 1.000 17.34164 250 GLY A CA 1
ATOM 1979 C C . GLY A 1 250 ? 36.97800 54.54500 155.81200 1.000 14.33654 250 GLY A C 1
ATOM 1980 O O . GLY A 1 250 ? 36.94800 53.74700 154.88000 1.000 15.43350 250 GLY A O 1
ATOM 1981 N N . THR A 1 251 ? 36.89000 55.86100 155.63700 1.000 15.45020 251 THR A N 1
ATOM 1982 C CA . THR A 1 251 ? 36.67300 56.45300 154.31200 1.000 13.06634 251 THR A CA 1
ATOM 1983 C C . THR A 1 251 ? 37.97500 56.77000 153.56600 1.000 12.81436 251 THR A C 1
ATOM 1984 O O . THR A 1 251 ? 37.97200 56.91500 152.34600 1.000 13.81911 251 THR A O 1
ATOM 1988 N N . LEU A 1 252 ? 39.07500 56.89900 154.30300 1.000 13.16494 252 LEU A N 1
ATOM 1989 C CA . LEU A 1 252 ? 40.39900 57.07900 153.71500 1.000 11.64287 252 LEU A CA 1
ATOM 1990 C C . LEU A 1 252 ? 41.19300 55.80600 153.98800 1.000 12.30370 252 LEU A C 1
ATOM 1991 O O . LEU A 1 252 ? 41.33300 55.39900 155.13600 1.000 13.44697 252 LEU A O 1
ATOM 1996 N N . LEU A 1 253 ? 41.68600 55.16000 152.93400 1.000 11.51097 253 LEU A N 1
ATOM 1997 C CA . LEU A 1 253 ? 42.40200 53.89900 153.08800 1.000 12.78679 253 LEU A CA 1
ATOM 1998 C C . LEU A 1 253 ? 43.74800 54.10700 153.77600 1.000 13.67891 253 LEU A C 1
ATOM 1999 O O . LEU A 1 253 ? 44.15800 53.33700 154.65200 1.000 13.89509 253 LEU A O 1
ATOM 2004 N N . GLY A 1 254 ? 44.43900 55.16400 153.39300 1.000 11.74895 254 GLY A N 1
ATOM 2005 C CA . GLY A 1 254 ? 45.75100 55.38200 153.95900 1.000 11.26370 254 GLY A CA 1
ATOM 2006 C C . GLY A 1 254 ? 46.26400 56.73800 153.57600 1.000 10.82948 254 GLY A C 1
ATOM 2007 O O . GLY A 1 254 ? 45.69900 57.40600 152.70800 1.000 11.20509 254 GLY A O 1
ATOM 2008 N N . THR A 1 255 ? 47.33500 57.14300 154.24500 1.000 10.14911 255 THR A N 1
ATOM 2009 C CA . THR A 1 255 ? 47.98600 58.39700 153.93500 1.000 9.83114 255 THR A CA 1
ATOM 2010 C C . THR A 1 255 ? 49.44800 58.25200 154.33900 1.000 10.98648 255 THR A C 1
ATOM 2011 O O . THR A 1 255 ? 49.91200 57.15100 154.63700 1.000 11.70569 255 THR A O 1
ATOM 2015 N N . VAL A 1 256 ? 50.17400 59.35900 154.28700 1.000 10.42655 256 VAL A N 1
ATOM 2016 C CA . VAL A 1 256 ? 51.59900 59.37100 154.58500 1.000 10.17500 256 VAL A CA 1
ATOM 2017 C C . VAL A 1 256 ? 51.83100 60.55500 155.49300 1.000 11.65947 256 VAL A C 1
ATOM 2018 O O . VAL A 1 256 ? 51.46800 61.67000 155.14700 1.000 11.88392 256 VAL A O 1
ATOM 2022 N N . LEU A 1 257 ? 52.40500 60.31700 156.66700 1.000 10.03829 257 LEU A N 1
ATOM 2023 C CA . LEU A 1 257 ? 52.68100 61.40800 157.58200 1.000 12.11543 257 LEU A CA 1
ATOM 2024 C C . LEU A 1 257 ? 53.73500 62.33800 157.01400 1.000 14.31295 257 LEU A C 1
ATOM 2025 O O . LEU A 1 257 ? 54.85700 61.91700 156.71200 1.000 13.89104 257 LEU A O 1
ATOM 2030 N N . ASN A 1 258 ? 53.35000 63.59800 156.84600 1.000 12.04247 258 ASN A N 1
ATOM 2031 C CA . ASN A 1 258 ? 54.25000 64.66700 156.45600 1.000 14.03060 258 ASN A CA 1
ATOM 2032 C C . ASN A 1 258 ? 54.57700 65.34500 157.76900 1.000 15.13671 258 ASN A C 1
ATOM 2033 O O . ASN A 1 258 ? 53.70700 65.93900 158.40800 1.000 15.45120 258 ASN A O 1
ATOM 2038 N N . ASP A 1 259 ? 55.82300 65.21000 158.20100 1.000 13.20185 259 ASP A N 1
ATOM 2039 C CA . ASP A 1 259 ? 56.18600 65.54600 159.57200 1.000 13.35528 259 ASP A CA 1
ATOM 2040 C C . ASP A 1 259 ? 56.40500 67.04800 159.73700 1.000 13.64189 259 ASP A C 1
ATOM 2041 O O . ASP A 1 259 ? 57.54100 67.52800 159.71300 1.000 15.00652 259 ASP A O 1
ATOM 2046 N N . ALA A 1 260 ? 55.30400 67.77600 159.91700 1.000 15.69918 260 ALA A N 1
ATOM 2047 C CA . ALA A 1 260 ? 55.32200 69.22400 160.03600 1.000 16.77464 260 ALA A CA 1
ATOM 2048 C C . ALA A 1 260 ? 56.13500 69.67700 161.23600 1.000 15.15569 260 ALA A C 1
ATOM 2049 O O . ALA A 1 260 ? 56.82000 70.70100 161.17800 1.000 15.07564 260 ALA A O 1
ATOM 2051 N N . LYS A 1 261 ? 56.04700 68.93000 162.33100 1.000 16.40459 261 LYS A N 1
ATOM 2052 C CA . LYS A 1 261 ? 56.70800 69.35600 163.55200 1.000 17.65095 261 LYS A CA 1
ATOM 2053 C C . LYS A 1 261 ? 58.22000 69.37300 163.37500 1.000 15.76343 261 LYS A C 1
ATOM 2054 O O . LYS A 1 261 ? 58.86200 70.35300 163.75200 1.000 15.27718 261 LYS A O 1
ATOM 2060 N N . ASN A 1 262 ? 58.79800 68.32000 162.80000 1.000 13.14718 262 ASN A N 1
ATOM 2061 C CA . ASN A 1 262 ? 60.24900 68.31900 162.60400 1.000 12.63421 262 ASN A CA 1
ATOM 2062 C C . ASN A 1 262 ? 60.68200 69.22600 161.45600 1.000 12.68862 262 ASN A C 1
ATOM 2063 O O . ASN A 1 262 ? 61.76700 69.80700 161.50900 1.000 13.76137 262 ASN A O 1
ATOM 2068 N N . GLN A 1 263 ? 59.83600 69.38800 160.44500 1.000 13.40427 263 GLN A N 1
ATOM 2069 C CA . GLN A 1 263 ? 60.17400 70.34000 159.39100 1.000 12.93045 263 GLN A CA 1
ATOM 2070 C C . GLN A 1 263 ? 60.19000 71.75500 159.97700 1.000 12.21751 263 GLN A C 1
ATOM 2071 O O . GLN A 1 263 ? 61.08900 72.54700 159.66700 1.000 12.70326 263 GLN A O 1
ATOM 2077 N N . ALA A 1 264 ? 59.23500 72.06000 160.85800 1.000 12.90088 264 ALA A N 1
ATOM 2078 C CA . ALA A 1 264 ? 59.20100 73.37600 161.48800 1.000 13.02750 264 ALA A CA 1
ATOM 2079 C C . ALA A 1 264 ? 60.42100 73.59700 162.38100 1.000 12.59832 264 ALA A C 1
ATOM 2080 O O . ALA A 1 264 ? 60.99800 74.69000 162.39300 1.000 14.36459 264 ALA A O 1
ATOM 2082 N N . LYS A 1 265 ? 60.79500 72.58000 163.15400 1.000 13.40401 265 LYS A N 1
ATOM 2083 C CA A LYS A 1 265 ? 61.95000 72.70100 164.03900 0.530 15.57921 265 LYS A CA 1
ATOM 2084 C CA B LYS A 1 265 ? 61.94200 72.70300 164.04400 0.470 15.58521 265 LYS A CA 1
ATOM 2085 C C . LYS A 1 265 ? 63.23400 72.91100 163.24600 1.000 16.55594 265 LYS A C 1
ATOM 2086 O O . LYS A 1 265 ? 64.06000 73.76400 163.59500 1.000 14.37007 265 LYS A O 1
ATOM 2097 N N . ALA A 1 266 ? 63.41000 72.14300 162.17400 1.000 13.75146 266 ALA A N 1
ATOM 2098 C CA . ALA A 1 266 ? 64.60800 72.29100 161.35300 1.000 13.45269 266 ALA A CA 1
ATOM 2099 C C . ALA A 1 266 ? 64.65600 73.68300 160.73000 1.000 12.34684 266 ALA A C 1
ATOM 2100 O O . ALA A 1 266 ? 65.70200 74.32500 160.70900 1.000 12.46047 266 ALA A O 1
ATOM 2102 N N . THR A 1 267 ? 63.51800 74.13600 160.21800 1.000 10.61677 267 THR A N 1
ATOM 2103 C CA . THR A 1 267 ? 63.45200 75.45200 159.58900 1.000 10.03933 267 THR A CA 1
ATOM 2104 C C . THR A 1 267 ? 63.77100 76.53900 160.59700 1.000 11.19294 267 THR A C 1
ATOM 2105 O O . THR A 1 267 ? 64.61500 77.40400 160.34800 1.000 13.30584 267 THR A O 1
ATOM 2109 N N . PHE A 1 268 ? 63.09400 76.50000 161.73900 1.000 13.33667 268 PHE A N 1
ATOM 2110 C CA . PHE A 1 268 ? 63.39100 77.47700 162.76800 1.000 13.37944 268 PHE A CA 1
ATOM 2111 C C . PHE A 1 268 ? 64.85300 77.41600 163.20100 1.000 12.84358 268 PHE A C 1
ATOM 2112 O O . PHE A 1 268 ? 65.49500 78.45400 163.31300 1.000 13.69302 268 PHE A O 1
ATOM 2120 N N . ASN A 1 269 ? 65.37000 76.21600 163.46200 1.000 11.75143 269 ASN A N 1
ATOM 2121 C CA . ASN A 1 269 ? 66.73100 76.09700 163.98200 1.000 12.70260 269 ASN A CA 1
ATOM 2122 C C . ASN A 1 269 ? 67.74300 76.68500 163.00100 1.000 15.39551 269 ASN A C 1
ATOM 2123 O O . ASN A 1 269 ? 68.69000 77.35800 163.41200 1.000 15.12054 269 ASN A O 1
ATOM 2128 N N . ILE A 1 270 ? 67.52500 76.45800 161.70900 1.000 14.35012 270 ILE A N 1
ATOM 2129 C CA . ILE A 1 270 ? 68.42700 77.00100 160.70700 1.000 12.59223 270 ILE A CA 1
ATOM 2130 C C . ILE A 1 270 ? 68.35800 78.52900 160.70700 1.000 13.70157 270 ILE A C 1
ATOM 2131 O O . ILE A 1 270 ? 69.39300 79.19800 160.73000 1.000 14.14129 270 ILE A O 1
ATOM 2136 N N . ALA A 1 271 ? 67.14500 79.07700 160.69800 1.000 14.02711 271 ALA A N 1
ATOM 2137 C CA . ALA A 1 271 ? 66.96400 80.53500 160.67400 1.000 11.25535 271 ALA A CA 1
ATOM 2138 C C . ALA A 1 271 ? 67.57100 81.16300 161.92400 1.000 15.01168 271 ALA A C 1
ATOM 2139 O O . ALA A 1 271 ? 68.13500 82.25100 161.86800 1.000 17.49854 271 ALA A O 1
ATOM 2141 N N . TYR A 1 272 ? 67.45700 80.45900 163.04600 1.000 15.61059 272 TYR A N 1
ATOM 2142 C CA . TYR A 1 272 ? 67.91100 80.95800 164.33500 1.000 16.87480 272 TYR A CA 1
ATOM 2143 C C . TYR A 1 272 ? 69.43400 80.99900 164.38000 1.000 18.16865 272 TYR A C 1
ATOM 2144 O O . TYR A 1 272 ? 70.01900 81.98300 164.84400 1.000 18.77509 272 TYR A O 1
ATOM 2153 N N . GLU A 1 273 ? 70.08100 79.94200 163.88400 1.000 13.95038 273 GLU A N 1
ATOM 2154 C CA . GLU A 1 273 ? 71.53800 79.93900 163.82800 1.000 16.81969 273 GLU A CA 1
ATOM 2155 C C . GLU A 1 273 ? 72.02200 81.03500 162.88000 1.000 19.36720 273 GLU A C 1
ATOM 2156 O O . GLU A 1 273 ? 72.93600 81.79000 163.21500 1.000 19.08963 273 GLU A O 1
ATOM 2162 N N . LEU A 1 274 ? 71.39400 81.13700 161.71100 1.000 16.04352 274 LEU A N 1
ATOM 2163 C CA . LEU A 1 274 ? 71.81800 82.12500 160.72300 1.000 16.36511 274 LEU A CA 1
ATOM 2164 C C . LEU A 1 274 ? 71.58900 83.54200 161.24700 1.000 17.09177 274 LEU A C 1
ATOM 2165 O O . LEU A 1 274 ? 72.38400 84.44700 160.97900 1.000 23.56121 274 LEU A O 1
ATOM 2170 N N . ALA A 1 275 ? 70.52500 83.72400 162.02500 1.000 15.38202 275 ALA A N 1
ATOM 2171 C CA . ALA A 1 275 ? 70.22400 85.03400 162.59700 1.000 19.22510 275 ALA A CA 1
ATOM 2172 C C . ALA A 1 275 ? 71.31800 85.45500 163.57800 1.000 25.73398 275 ALA A C 1
ATOM 2173 O O . ALA A 1 275 ? 71.53300 86.64900 163.80000 1.000 23.12289 275 ALA A O 1
ATOM 2175 N N . GLN A 1 276 ? 71.99200 84.46700 164.16300 1.000 21.48278 276 GLN A N 1
ATOM 2176 C CA . GLN A 1 276 ? 73.07200 84.71700 165.12100 1.000 22.57004 276 GLN A CA 1
ATOM 2177 C C . GLN A 1 276 ? 74.43200 84.80400 164.44100 1.000 28.34303 276 GLN A C 1
ATOM 2178 O O . GLN A 1 276 ? 75.44900 84.99900 165.11300 1.000 30.33399 276 GLN A O 1
ATOM 2184 N N . GLY A 1 277 ? 74.45500 84.66300 163.12000 1.000 22.96983 277 GLY A N 1
ATOM 2185 C CA . GLY A 1 277 ? 75.70400 84.66800 162.37800 1.000 18.50490 277 GLY A CA 1
ATOM 2186 C C . GLY A 1 277 ? 76.47100 83.35900 162.48000 1.000 28.22198 277 GLY A C 1
ATOM 2187 O O . GLY A 1 277 ? 77.68300 83.31200 162.24700 1.000 28.75837 277 GLY A O 1
ATOM 2188 N N . ILE A 1 278 ? 75.76200 82.28800 162.82200 1.000 21.96937 278 ILE A N 1
ATOM 2189 C CA . ILE A 1 278 ? 76.36900 80.96700 162.97300 1.000 18.97285 278 ILE A CA 1
ATOM 2190 C C . ILE A 1 278 ? 76.00500 80.07200 161.78300 1.000 21.47453 278 ILE A C 1
ATOM 2191 O O . ILE A 1 278 ? 74.83900 80.00300 161.37900 1.000 22.25745 278 ILE A O 1
ATOM 2196 N N . THR A 1 279 ? 76.99800 79.38500 161.22600 1.000 18.20185 279 THR A N 1
ATOM 2197 C CA . THR A 1 279 ? 76.74500 78.47100 160.10900 1.000 19.67730 279 THR A CA 1
ATOM 2198 C C . THR A 1 279 ? 76.08200 77.18800 160.60400 1.000 22.54656 279 THR A C 1
ATOM 2199 O O . THR A 1 279 ? 76.62300 76.53200 161.49300 1.000 19.75170 279 THR A O 1
ATOM 2203 N N . PRO A 1 280 ? 74.91400 76.82400 160.03000 1.000 19.16347 280 PRO A N 1
ATOM 2204 C CA . PRO A 1 280 ? 74.25500 75.56900 160.41700 1.000 15.25897 280 PRO A CA 1
ATOM 2205 C C . PRO A 1 280 ? 75.14100 74.33100 160.27600 1.000 15.46106 280 PRO A C 1
ATOM 2206 O O . PRO A 1 280 ? 75.86600 74.17900 159.28900 1.000 19.14344 280 PRO A O 1
ATOM 2210 N N . THR A 1 281 ? 75.10000 73.47200 161.29100 1.000 17.35284 281 THR A N 1
ATOM 2211 C CA . THR A 1 281 ? 75.74100 72.15400 161.26900 1.000 14.04408 281 THR A CA 1
ATOM 2212 C C . THR A 1 281 ? 74.72800 71.15700 161.80900 1.000 15.09756 281 THR A C 1
ATOM 2213 O O . THR A 1 281 ? 73.76600 71.55700 162.46800 1.000 16.01956 281 THR A O 1
ATOM 2217 N N . LYS A 1 282 ? 74.93900 69.86700 161.55700 1.000 18.82354 282 LYS A N 1
ATOM 2218 C CA . LYS A 1 282 ? 74.07500 68.85400 162.15100 1.000 18.03008 282 LYS A CA 1
ATOM 2219 C C . LYS A 1 282 ? 74.02800 69.00600 163.67200 1.000 16.56706 282 LYS A C 1
ATOM 2220 O O . LYS A 1 282 ? 72.97100 68.82600 164.27800 1.000 19.13159 282 LYS A O 1
ATOM 2226 N N . ASP A 1 283 ? 75.15900 69.34500 164.28300 1.000 18.90756 283 ASP A N 1
ATOM 2227 C CA . ASP A 1 283 ? 75.20600 69.50600 165.72800 1.000 19.49734 283 ASP A CA 1
ATOM 2228 C C . ASP A 1 283 ? 74.33400 70.66000 166.21700 1.000 20.31993 283 ASP A C 1
ATOM 2229 O O . ASP A 1 283 ? 73.63400 70.51600 167.22600 1.000 26.25177 283 ASP A O 1
ATOM 2234 N N . ASN A 1 284 ? 74.37100 71.80800 165.53700 1.000 16.80127 284 ASN A N 1
ATOM 2235 C CA . ASN A 1 284 ? 73.68900 72.97200 166.10800 1.000 18.13238 284 ASN A CA 1
ATOM 2236 C C . ASN A 1 284 ? 72.25100 73.16100 165.58900 1.000 18.42379 284 ASN A C 1
ATOM 2237 O O . ASN A 1 284 ? 71.52200 73.98300 166.14500 1.000 22.01970 284 ASN A O 1
ATOM 2242 N N . ILE A 1 285 ? 71.82000 72.40100 164.57200 1.000 15.27452 285 ILE A N 1
ATOM 2243 C CA . ILE A 1 285 ? 70.39500 72.42200 164.22500 1.000 16.19192 285 ILE A CA 1
ATOM 2244 C C . ILE A 1 285 ? 69.66900 71.10900 164.55600 1.000 13.99616 285 ILE A C 1
ATOM 2245 O O . ILE A 1 285 ? 68.43700 71.08500 164.58500 1.000 15.77316 285 ILE A O 1
ATOM 2250 N N . GLY A 1 286 ? 70.41500 70.02800 164.77900 1.000 15.44346 286 GLY A N 1
ATOM 2251 C CA . GLY A 1 286 ? 69.82100 68.77200 165.21100 1.000 19.34226 286 GLY A CA 1
ATOM 2252 C C . GLY A 1 286 ? 69.31400 67.83400 164.13500 1.000 15.90751 286 GLY A C 1
ATOM 2253 O O . GLY A 1 286 ? 68.56100 66.90900 164.43700 1.000 15.57825 286 GLY A O 1
ATOM 2254 N N . TYR A 1 287 ? 69.72100 68.07400 162.88700 1.000 13.31649 287 TYR A N 1
ATOM 2255 C CA . TYR A 1 287 ? 69.29300 67.27300 161.73700 1.000 13.58949 287 TYR A CA 1
ATOM 2256 C C . TYR A 1 287 ? 70.42500 67.13700 160.73800 1.000 13.73509 287 TYR A C 1
ATOM 2257 O O . TYR A 1 287 ? 71.24100 68.05200 160.61600 1.000 14.84499 287 TYR A O 1
ATOM 2266 N N . ASP A 1 288 ? 70.47000 66.00500 160.02800 1.000 14.69469 288 ASP A N 1
ATOM 2267 C CA . ASP A 1 288 ? 71.41100 65.82700 158.92100 1.000 15.04351 288 ASP A CA 1
ATOM 2268 C C . ASP A 1 288 ? 71.20400 66.88200 157.84800 1.000 15.85503 288 ASP A C 1
ATOM 2269 O O . ASP A 1 288 ? 70.06500 67.19000 157.48200 1.000 15.07122 288 ASP A O 1
ATOM 2274 N N . ILE A 1 289 ? 72.30900 67.41400 157.33600 1.000 13.70909 289 ILE A N 1
ATOM 2275 C CA . ILE A 1 289 ? 72.27200 68.35400 156.21800 1.000 14.45939 289 ILE A CA 1
ATOM 2276 C C . ILE A 1 289 ? 72.80600 67.6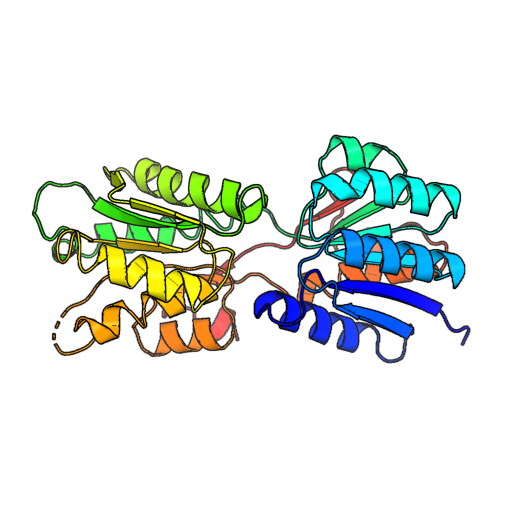2000 154.99700 1.000 16.83137 289 ILE A C 1
ATOM 2277 O O . ILE A 1 289 ? 73.85900 66.97600 155.05900 1.000 19.36032 289 ILE A O 1
ATOM 2282 N N . THR A 1 290 ? 72.06500 67.70400 153.89700 1.000 11.44526 290 THR A N 1
ATOM 2283 C CA . THR A 1 290 ? 72.39200 66.98000 152.66900 1.000 12.84216 290 THR A CA 1
ATOM 2284 C C . THR A 1 290 ? 72.82600 67.96100 151.58400 1.000 16.59041 290 THR A C 1
ATOM 2285 O O . THR A 1 290 ? 72.25300 69.03500 151.45800 1.000 13.35505 290 THR A O 1
ATOM 2289 N N . ASP A 1 291 ? 73.86900 67.61300 150.83600 1.000 14.64012 291 ASP A N 1
ATOM 2290 C CA . ASP A 1 291 ? 74.36300 68.47500 149.75800 1.000 13.90963 291 ASP A CA 1
ATOM 2291 C C . ASP A 1 291 ? 74.69100 69.89000 150.26800 1.000 15.82295 291 ASP A C 1
ATOM 2292 O O . ASP A 1 291 ? 74.62200 70.88000 149.53200 1.000 18.10248 291 ASP A O 1
ATOM 2297 N N . GLY A 1 292 ? 75.06600 69.97800 151.54000 1.000 12.22444 292 GLY A N 1
ATOM 2298 C CA . GLY A 1 292 ? 75.43200 71.24700 152.14800 1.000 15.09732 292 GLY A CA 1
ATOM 2299 C C . GLY A 1 292 ? 74.32100 72.25300 152.39300 1.000 16.02874 292 GLY A C 1
ATOM 2300 O O . GLY A 1 292 ? 74.55400 73.29100 153.01700 1.000 17.55157 292 GLY A O 1
ATOM 2301 N N . LYS A 1 293 ? 73.11300 71.95900 151.91700 1.000 12.87476 293 LYS A N 1
ATOM 2302 C CA . LYS A 1 293 ? 72.04900 72.96300 151.90900 1.000 14.40493 293 LYS A CA 1
ATOM 2303 C C . LYS A 1 293 ? 70.67700 72.47400 152.33700 1.000 13.15190 293 LYS A C 1
ATOM 2304 O O . LYS A 1 293 ? 69.81400 73.30000 152.63400 1.000 13.52103 293 LYS A O 1
ATOM 2310 N N . TYR A 1 294 ? 70.45500 71.16000 152.32000 1.000 10.49396 294 TYR A N 1
ATOM 2311 C CA . TYR A 1 294 ? 69.10300 70.61500 152.45500 1.000 9.93094 294 TYR A CA 1
ATOM 2312 C C . TYR A 1 294 ? 68.91000 69.84100 153.73900 1.000 12.61956 294 TYR A C 1
ATOM 2313 O O . TYR A 1 294 ? 69.78500 69.07800 154.13600 1.000 13.77893 294 TYR A O 1
ATOM 2322 N N . VAL A 1 295 ? 67.75000 70.00600 154.36600 1.000 10.54306 295 VAL A N 1
ATOM 2323 C CA . VAL A 1 295 ? 67.35800 69.11900 155.44600 1.000 10.43820 295 VAL A CA 1
ATOM 2324 C C . VAL A 1 295 ? 66.11500 68.34700 155.00700 1.000 10.61631 295 VAL A C 1
ATOM 2325 O O . VAL A 1 295 ? 65.05800 68.93900 154.76300 1.000 11.99928 295 VAL A O 1
ATOM 2329 N N . TRP A 1 296 ? 66.27100 67.03300 154.87600 1.000 10.24291 296 TRP A N 1
ATOM 2330 C CA . TRP A 1 296 ? 65.18700 66.14400 154.47600 1.000 10.96755 296 TRP A CA 1
ATOM 2331 C C . TRP A 1 296 ? 64.62400 65.42200 155.68400 1.000 14.84594 296 TRP A C 1
ATOM 2332 O O . TRP A 1 296 ? 65.35700 64.77100 156.43500 1.000 14.89256 296 TRP A O 1
ATOM 2343 N N . ILE A 1 297 ? 63.31500 65.55200 155.87700 1.000 10.96753 297 ILE A N 1
ATOM 2344 C CA . ILE A 1 297 ? 62.62700 64.91900 156.99300 1.000 11.09716 297 ILE A CA 1
ATOM 2345 C C . ILE A 1 297 ? 61.85700 63.71400 156.44500 1.000 13.29169 297 ILE A C 1
ATOM 2346 O O . ILE A 1 297 ? 61.17100 63.84200 155.43300 1.000 13.74338 297 ILE A O 1
ATOM 2351 N N . PRO A 1 298 ? 61.99000 62.54000 157.08200 1.000 11.45067 298 PRO A N 1
ATOM 2352 C CA . PRO A 1 298 ? 61.32700 61.35400 156.51600 1.000 9.92836 298 PRO A CA 1
ATOM 2353 C C . PRO A 1 298 ? 59.80700 61.43200 156.50200 1.000 11.57407 298 PRO A C 1
ATOM 2354 O O . PRO A 1 298 ? 59.17700 62.05100 157.36600 1.000 14.75783 298 PRO A O 1
ATOM 2358 N N . TYR A 1 299 ? 59.24100 60.76700 155.50500 1.000 12.74797 299 TYR A N 1
ATOM 2359 C CA . TYR A 1 299 ? 57.82200 60.45100 155.46200 1.000 10.93084 299 TYR A CA 1
ATOM 2360 C C . TYR A 1 299 ? 57.57600 59.10800 156.12300 1.000 12.30508 299 TYR A C 1
ATOM 2361 O O . TYR A 1 299 ? 58.47700 58.27600 156.16300 1.000 16.39223 299 TYR A O 1
ATOM 2370 N N . LYS A 1 300 ? 56.34500 58.87000 156.57300 1.000 11.76834 300 LYS A N 1
ATOM 2371 C CA . LYS A 1 300 ? 55.99200 57.60300 157.22000 1.000 11.33587 300 LYS A CA 1
ATOM 2372 C C . LYS A 1 300 ? 54.60200 57.12400 156.77000 1.000 12.89232 300 LYS A C 1
ATOM 2373 O O . LYS A 1 300 ? 53.63600 57.89200 156.80600 1.000 12.99699 300 LYS A O 1
ATOM 2379 N N . LYS A 1 301 ? 54.49500 55.85700 156.37400 1.000 11.20564 301 LYS A N 1
ATOM 2380 C CA . LYS A 1 301 ? 53.19800 55.29300 155.94500 1.000 11.20847 301 LYS A CA 1
ATOM 2381 C C . LYS A 1 301 ? 52.21300 55.21100 157.11800 1.000 14.36244 301 LYS A C 1
ATOM 2382 O O . LYS A 1 301 ? 52.59200 54.79900 158.21900 1.000 14.61766 301 LYS A O 1
ATOM 2388 N N . ILE A 1 302 ? 50.95900 55.60400 156.87500 1.000 11.39724 302 ILE A N 1
ATOM 2389 C CA . ILE A 1 302 ? 49.89800 55.56400 157.89600 1.000 13.28424 302 ILE A CA 1
ATOM 2390 C C . ILE A 1 302 ? 48.64200 54.88900 157.35000 1.000 14.36062 302 ILE A C 1
ATOM 2391 O O . ILE A 1 302 ? 48.05900 55.34700 156.34600 1.000 13.65876 302 ILE A O 1
ATOM 2396 N N . THR A 1 303 ? 48.21600 53.81000 158.00600 1.000 13.92669 303 THR A N 1
ATOM 2397 C CA . THR A 1 303 ? 46.91600 53.20300 157.72800 1.000 14.29367 303 THR A CA 1
ATOM 2398 C C . THR A 1 303 ? 46.21800 52.95500 159.05500 1.000 16.79541 303 THR A C 1
ATOM 2399 O O . THR A 1 303 ? 46.74700 53.31700 160.11000 1.000 16.21400 303 THR A O 1
ATOM 2403 N N . LYS A 1 304 ? 45.04900 52.31900 159.02200 1.000 17.45388 304 LYS A N 1
ATOM 2404 C CA . LYS A 1 304 ? 44.35700 52.03700 160.27900 1.000 17.39496 304 LYS A CA 1
ATOM 2405 C C . LYS A 1 304 ? 45.22000 51.17500 161.20300 1.000 22.31963 304 LYS A C 1
ATOM 2406 O O . LYS A 1 304 ? 45.06000 51.22300 162.42200 1.000 28.52037 304 LYS A O 1
ATOM 2412 N N . ASP A 1 305 ? 46.14900 50.41500 160.62500 1.000 25.10069 305 ASP A N 1
ATOM 2413 C CA . ASP A 1 305 ? 47.00300 49.50400 161.39700 1.000 29.13406 305 ASP A CA 1
ATOM 2414 C C . ASP A 1 305 ? 48.00700 50.21500 162.30300 1.000 28.72484 305 ASP A C 1
ATOM 2415 O O . ASP A 1 305 ? 48.50800 49.62700 163.25600 1.000 30.57532 305 ASP A O 1
ATOM 2420 N N . ASN A 1 306 ? 48.31300 51.47100 162.01300 1.000 20.94595 306 ASN A N 1
ATOM 2421 C CA . ASN A 1 306 ? 49.27900 52.19600 162.82400 1.000 23.28451 306 ASN A CA 1
ATOM 2422 C C . ASN A 1 306 ? 48.90500 53.66200 162.95400 1.000 20.70436 306 ASN A C 1
ATOM 2423 O O . ASN A 1 306 ? 49.76800 54.54300 162.97300 1.000 21.00503 306 ASN A O 1
ATOM 2428 N N . ILE A 1 307 ? 47.60500 53.91500 163.07400 1.000 21.16387 307 ILE A N 1
ATOM 2429 C CA . ILE A 1 307 ? 47.10600 55.27900 163.10000 1.000 21.84707 307 ILE A CA 1
ATOM 2430 C C . ILE A 1 307 ? 47.73800 56.07900 164.24500 1.000 23.44963 307 ILE A C 1
ATOM 2431 O O . ILE A 1 307 ? 47.89000 57.29500 164.14200 1.000 31.28775 307 ILE A O 1
ATOM 2436 N N . SER A 1 308 ? 48.15500 55.40700 165.31700 1.000 35.04691 308 SER A N 1
ATOM 2437 C CA . SER A 1 308 ? 48.74900 56.12800 166.44500 1.000 33.75130 308 SER A CA 1
ATOM 2438 C C . SER A 1 308 ? 50.12500 56.72200 166.11600 1.000 30.82177 308 SER A C 1
ATOM 2439 O O . SER A 1 308 ? 50.55200 57.67600 166.76500 1.000 36.75758 308 SER A O 1
ATOM 2442 N N . ASP A 1 309 ? 50.80800 56.18800 165.10100 1.000 29.79481 309 ASP A N 1
ATOM 2443 C CA . ASP A 1 309 ? 52.08000 56.75900 164.65200 1.000 31.77779 309 ASP A CA 1
ATOM 2444 C C . ASP A 1 309 ? 51.90900 58.18400 164.12400 1.000 30.37551 309 ASP A C 1
ATOM 2445 O O . ASP A 1 309 ? 52.87400 58.93900 164.01900 1.000 34.97939 309 ASP A O 1
ATOM 2450 N N . ALA A 1 310 ? 50.68000 58.54700 163.76700 1.000 27.94393 310 ALA A N 1
ATOM 2451 C CA . ALA A 1 310 ? 50.40800 59.89900 163.28500 1.000 29.42447 310 ALA A CA 1
ATOM 2452 C C . ALA A 1 310 ? 49.95900 60.80800 164.42200 1.000 41.58780 310 ALA A C 1
ATOM 2453 O O . ALA A 1 310 ? 49.86500 62.02300 164.25300 1.000 41.97962 310 ALA A O 1
ATOM 2455 N N . GLU A 1 311 ? 49.68000 60.20700 165.57700 1.000 42.70507 311 GLU A N 1
ATOM 2456 C CA . GLU A 1 311 ? 49.20600 60.94300 166.74500 1.000 49.42263 311 GLU A CA 1
ATOM 2457 C C . GLU A 1 311 ? 50.20100 60.85200 167.90000 1.000 54.52865 311 GLU A C 1
ATOM 2458 O O . GLU A 1 311 ? 51.18200 61.59600 167.94700 1.000 56.97834 311 GLU A O 1
#

B-factor: mean 19.18, std 9.5, range [6.72, 67.45]

Radius of gyration: 20.51 Å; Cα contacts (8 Å, |Δi|>4): 679; chains: 1; bounding box: 51×56×42 Å

InterPro domains:
  IPR025997 Periplasmic binding protein [PF13407] (54-325)
  IPR028082 Periplasmic binding protein-like I [SSF53822] (50-357)
  IPR044085 D-galactose-binding periplasmic protein MglB-like, PBP domain [cd01539] (53-350)
  IPR050555 Bacterial Solute-Binding Protein 2 [PTHR30036] (1-357)

Foldseek 3Di:
DDEAEEEEEDLACPFQLVVLLVVLLVVLCVPFYHYPYDGQRLPQVSVVVSLVVCLVVPHLAYEYAGSQLQCVLVSVVSCVVSVHAYEYEDQHHDPVSQVPDLRYFYEFADLLQQLLLLLVLVLVVCVVDVCLQVVPPQEAEAEEEFADPPRVNRVNSVVNSVVNSVVSVGHYDYPYYDYQNSALQSLLVVLLVVCVVQNPVHREYEYSAQSSLNSNLVSCVVVPDPPVHAHEYEHEALGPVSLVCLVSVSHFWYKHGPSNLSSQLSSQSRSCSSVVHHDDCVRSVADDPPSHYGHDYIGIGHPVPSVVSD

Nearest PDB structures (foldseek):
  8fxu-assembly1_A  TM=1.003E+00  e=5.371E-64  Thermoanaerobacterium thermosaccharolyticum
  2ipn-assembly1_A  TM=9.689E-01  e=3.820E-40  Escherichia coli
  4z0n-assembly1_A  TM=9.643E-01  e=7.343E-36  Streptobacillus moniliformis DSM 12112
  8abp-assembly1_A  TM=8.082E-01  e=1.438E-14  Escherichia coli
  1bap-assembly1_A  TM=8.015E-01  e=2.432E-14  Escherichia coli